Protein AF-K1ZI57-F1 (afdb_monomer_lite)

Organism: NCBI:txid1234023

Foldseek 3Di:
DWEAALVDIHDDPPDDPPDPKYKFKFWDPKDDPQEAELLVVQVVVQDPVQPCVVPVLCLCVRRDPVVSVVVLVVVVVVQVVVVAAHEYEADQALVSLVVLVVVQVVVVQQDPVVRAGPDQLQRDRYAYEHELLLLQDASVCCVPQVVPQNGPPGRYHVVRSLSVLVCLQRCRHQAYDDHDCVVCVVSLLVCVVVPSHDRSSNRRRRPVSSVSNPIDTDIDMDMYD

Secondary structure (DSSP, 8-state):
-EEE-SS-EEEPTTS-TT---EEEEEEEEEE-TTEEEHHHHHGGG--TT--TTT-GGGHHHHS-HHHHHHHHHHHHHHHHHHT--EEEES---HHHHHHHHHHHHHTT-EETTTTEE---TTT-SEEEEEEHHHHH--TTGGGT-TTTS--SSPP--HHHHHHHHHHHHTT-EEEEE-S-HHHHHHHHHHHHHHTSS-HHHHHIIIIIHHHHHT-EEEEEEEEE-

Radius of gyration: 17.69 Å; chains: 1; bounding box: 50×34×50 Å

pLDDT: mean 93.8, std 4.33, range [77.56, 98.69]

InterPro domains:
  IPR032466 Metal-dependent hydrolase [SSF51556] (54-186)

Sequence (225 aa):
MKHVFFDTITLIEGTDPFDNQYLFDIATDIFSPIEHDMAKFLVPYYNDRVEYHKDYKLWNQVYSGEKELQIFQEIVESVLTQWKKIHISNITLREELEIVRKLYEDLGYFDVKENRFRVDFKNTPITIGVNIGNLAYSTKDYKSEREKICFVPPPREPGHVKALFAGLNAGIVSTIHINDTNKEKALIQGLITSEKTNLTTLSGAMYENFLAIGFEVDKQELILS

Structure (mmCIF, N/CA/C/O backbone):
data_AF-K1ZI57-F1
#
_entry.id   AF-K1ZI57-F1
#
loop_
_atom_site.group_PDB
_atom_site.id
_atom_site.type_symbol
_atom_site.label_atom_id
_atom_site.label_alt_id
_atom_site.label_comp_id
_atom_site.label_asym_id
_atom_site.label_entity_id
_atom_site.label_seq_id
_atom_site.pdbx_PDB_ins_code
_atom_site.Cartn_x
_atom_site.Cartn_y
_atom_site.Cartn_z
_atom_site.occupancy
_atom_site.B_iso_or_equiv
_atom_site.auth_seq_id
_atom_site.auth_comp_id
_atom_site.auth_asym_id
_atom_site.auth_atom_id
_atom_site.pdbx_PDB_model_num
ATOM 1 N N . MET A 1 1 ? -24.718 -7.711 9.475 1.00 92.88 1 MET A N 1
ATOM 2 C CA . MET A 1 1 ? -23.628 -6.896 8.899 1.00 92.88 1 MET A CA 1
ATOM 3 C C . MET A 1 1 ? -22.834 -6.206 10.001 1.00 92.88 1 MET A C 1
ATOM 5 O O . MET A 1 1 ? -23.400 -5.836 11.026 1.00 92.88 1 MET A O 1
ATOM 9 N N . LYS A 1 2 ? -21.523 -6.032 9.819 1.00 94.38 2 LYS A N 1
ATOM 10 C CA . LYS A 1 2 ? -20.619 -5.444 10.823 1.00 94.38 2 LYS A CA 1
ATOM 11 C C . LYS A 1 2 ? -19.826 -4.289 10.205 1.00 94.38 2 LYS A C 1
ATOM 13 O O . LYS A 1 2 ? -19.316 -4.452 9.105 1.00 94.38 2 LYS A O 1
ATOM 18 N N . HIS A 1 3 ? -19.707 -3.148 10.881 1.00 95.44 3 HIS A N 1
ATOM 19 C CA . HIS A 1 3 ? -18.806 -2.060 10.469 1.00 95.44 3 HIS A CA 1
ATOM 20 C C . HIS A 1 3 ? -17.425 -2.315 11.057 1.00 95.44 3 HIS A C 1
ATOM 22 O O . HIS A 1 3 ? -17.295 -2.564 12.257 1.00 95.44 3 HIS A O 1
ATOM 28 N N . VAL A 1 4 ? -16.411 -2.310 10.201 1.00 94.94 4 VAL A N 1
ATOM 29 C CA . VAL A 1 4 ? -15.011 -2.483 10.575 1.00 94.94 4 VAL A CA 1
ATOM 30 C C . VAL A 1 4 ? -14.348 -1.109 10.669 1.00 94.94 4 VAL A C 1
ATOM 32 O O . VAL A 1 4 ? -14.391 -0.346 9.712 1.00 94.94 4 VAL A O 1
ATOM 35 N N . PHE A 1 5 ? -13.737 -0.822 11.815 1.00 92.94 5 PHE A N 1
ATOM 36 C CA . PHE A 1 5 ? -12.893 0.348 12.074 1.00 92.94 5 PHE A CA 1
ATOM 37 C C . PHE A 1 5 ? -11.445 -0.106 12.319 1.00 92.94 5 PHE A C 1
ATOM 39 O O . PHE A 1 5 ? -11.169 -1.309 12.398 1.00 92.94 5 PHE A O 1
ATOM 46 N N . PHE A 1 6 ? -10.500 0.827 12.456 1.00 88.88 6 PHE A N 1
ATOM 47 C CA . PHE A 1 6 ? -9.088 0.475 12.668 1.00 88.88 6 PHE A CA 1
ATOM 48 C C . PHE A 1 6 ? -8.802 -0.310 13.964 1.00 88.88 6 PHE A C 1
ATOM 50 O O . PHE A 1 6 ? -7.816 -1.049 14.031 1.00 88.88 6 PHE A O 1
ATOM 57 N N . ASP A 1 7 ? -9.637 -0.157 14.994 1.00 89.31 7 ASP A N 1
ATOM 58 C CA . ASP A 1 7 ? -9.441 -0.728 16.331 1.00 89.31 7 ASP A CA 1
ATOM 59 C C . ASP A 1 7 ? -10.603 -1.611 16.806 1.00 89.31 7 ASP A C 1
ATOM 61 O O . ASP A 1 7 ? -10.453 -2.357 17.778 1.00 89.31 7 ASP A O 1
ATOM 65 N N . THR A 1 8 ? -11.747 -1.570 16.120 1.00 93.69 8 THR A N 1
ATOM 66 C CA . THR A 1 8 ? -12.960 -2.269 16.544 1.00 93.69 8 THR A CA 1
ATOM 67 C C . THR A 1 8 ? -13.801 -2.773 15.373 1.00 93.69 8 THR A C 1
ATOM 69 O O . THR A 1 8 ? -13.705 -2.296 14.245 1.00 93.69 8 THR A O 1
ATOM 72 N N . ILE A 1 9 ? -14.654 -3.760 15.649 1.00 93.94 9 ILE A N 1
ATOM 73 C CA . ILE A 1 9 ? -15.673 -4.258 14.722 1.00 93.94 9 ILE A CA 1
ATOM 74 C C . ILE A 1 9 ? -17.015 -4.207 15.445 1.00 93.94 9 ILE A C 1
ATOM 76 O O . ILE A 1 9 ? -17.211 -4.896 16.448 1.00 93.94 9 ILE A O 1
ATOM 80 N N . THR A 1 10 ? -17.948 -3.421 14.917 1.00 94.31 10 THR A N 1
ATOM 81 C CA . THR A 1 10 ? -19.227 -3.127 15.572 1.00 94.31 10 THR A CA 1
ATOM 82 C C . THR A 1 10 ? -20.386 -3.723 14.778 1.00 94.31 10 THR A C 1
ATOM 84 O O . THR A 1 10 ? -20.469 -3.565 13.560 1.00 94.31 10 THR A O 1
ATOM 87 N N . LEU A 1 11 ? -21.303 -4.419 15.456 1.00 94.81 11 LEU A N 1
ATOM 88 C CA . LEU A 1 11 ? -22.545 -4.893 14.842 1.00 94.81 11 LEU A CA 1
ATOM 89 C C . LEU A 1 11 ? -23.427 -3.695 14.469 1.00 94.81 11 LEU A C 1
ATOM 91 O O . LEU A 1 11 ? -23.675 -2.833 15.308 1.00 94.81 11 LEU A O 1
ATOM 95 N N . ILE A 1 12 ? -23.940 -3.668 13.239 1.00 93.00 12 ILE A N 1
ATOM 96 C CA . ILE A 1 12 ? -24.888 -2.632 12.816 1.00 93.00 12 ILE A CA 1
ATOM 97 C C . ILE A 1 12 ? -26.278 -2.998 13.342 1.00 93.00 12 ILE A C 1
ATOM 99 O O . ILE A 1 12 ? -26.771 -4.104 13.089 1.00 93.00 12 ILE A O 1
ATOM 103 N N . GLU A 1 13 ? -26.902 -2.075 14.079 1.00 92.62 13 GLU A N 1
ATOM 104 C CA . GLU A 1 13 ? -28.230 -2.273 14.664 1.00 92.62 13 GLU A CA 1
ATOM 105 C C . GLU A 1 13 ? -29.259 -2.686 13.604 1.00 92.62 13 GLU A C 1
ATOM 107 O O . GLU A 1 13 ? -29.275 -2.182 12.482 1.00 92.62 13 GLU A O 1
ATOM 112 N N . GLY A 1 14 ? -30.126 -3.638 13.957 1.00 90.12 14 GLY A N 1
ATOM 113 C CA . GLY A 1 14 ? -31.155 -4.149 13.049 1.00 90.12 14 GLY A CA 1
ATOM 114 C C . GLY A 1 14 ? -30.656 -5.124 11.977 1.00 90.12 14 GLY A C 1
ATOM 115 O O . GLY A 1 14 ? -31.457 -5.545 11.145 1.00 90.12 14 GLY A O 1
ATOM 116 N N . THR A 1 15 ? -29.378 -5.521 11.992 1.00 90.81 15 THR A N 1
ATOM 117 C CA . THR A 1 15 ? -28.839 -6.548 11.081 1.00 90.81 15 THR A CA 1
ATOM 118 C C . THR A 1 15 ? -28.608 -7.886 11.784 1.00 90.81 15 THR A C 1
ATOM 120 O O . 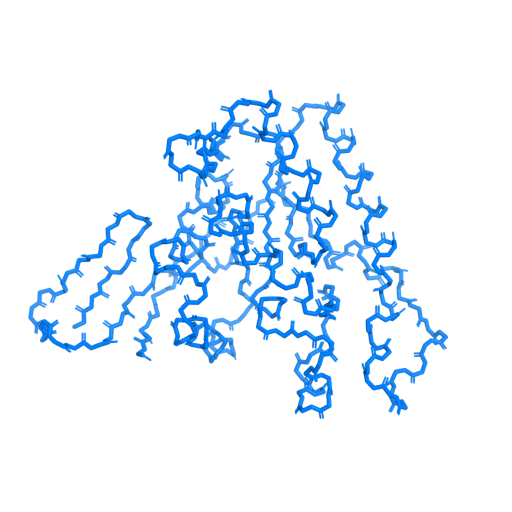THR A 1 15 ? -28.446 -7.940 13.003 1.00 90.81 15 THR A O 1
ATOM 123 N N . ASP A 1 16 ? -28.598 -8.980 11.015 1.00 90.12 16 ASP A N 1
ATOM 124 C CA . ASP A 1 16 ? -28.320 -10.318 11.548 1.00 90.12 16 ASP A CA 1
ATOM 125 C C . ASP A 1 16 ? -26.873 -10.386 12.096 1.00 90.12 16 ASP A C 1
ATOM 127 O O . ASP A 1 16 ? -25.922 -10.088 11.360 1.00 90.12 16 ASP A O 1
ATOM 131 N N . PRO A 1 17 ? -26.664 -10.775 13.371 1.00 84.62 17 PRO A N 1
ATOM 132 C CA . PRO A 1 17 ? -25.330 -10.982 13.938 1.00 84.62 17 PRO A CA 1
ATOM 133 C C . PRO A 1 17 ? -24.478 -12.016 13.185 1.00 84.62 17 PRO A C 1
ATOM 135 O O . PRO A 1 17 ? -23.244 -11.912 13.174 1.00 84.62 17 PRO A O 1
ATOM 138 N N . PHE A 1 18 ? -25.121 -12.996 12.545 1.00 87.50 18 PHE A N 1
ATOM 139 C CA . PHE A 1 18 ? -24.471 -14.074 11.796 1.00 87.50 18 PHE A CA 1
ATOM 140 C C . PHE A 1 18 ? -24.224 -13.738 10.326 1.00 87.50 18 PHE A C 1
ATOM 142 O O . PHE A 1 18 ? -23.623 -14.533 9.608 1.00 87.50 18 PHE A O 1
ATOM 149 N N . ASP A 1 19 ? -24.643 -12.558 9.878 1.00 85.81 19 ASP A N 1
ATOM 150 C CA . ASP A 1 19 ? -24.340 -12.084 8.538 1.00 85.81 19 ASP A CA 1
ATOM 151 C C . ASP A 1 19 ? -22.833 -11.794 8.399 1.00 85.81 19 ASP A C 1
ATOM 153 O O . ASP A 1 19 ? -22.222 -11.095 9.225 1.00 85.81 19 ASP A O 1
ATOM 157 N N . ASN A 1 20 ? -22.252 -12.371 7.345 1.00 85.38 20 ASN A N 1
ATOM 158 C CA . ASN A 1 20 ? -20.837 -12.287 6.982 1.00 85.38 20 ASN A CA 1
ATOM 159 C C . ASN A 1 20 ? -20.531 -11.062 6.108 1.00 85.38 20 ASN A C 1
ATOM 161 O O . ASN A 1 20 ? -19.493 -11.006 5.463 1.00 85.38 20 ASN A O 1
ATOM 165 N N . GLN A 1 21 ? -21.423 -10.072 6.081 1.00 92.06 21 GLN A N 1
ATOM 166 C CA . GLN A 1 21 ? -21.164 -8.792 5.439 1.00 92.06 21 GLN A CA 1
ATOM 167 C C . GLN A 1 21 ? -20.414 -7.825 6.352 1.00 92.06 21 GLN A C 1
ATOM 169 O O . GLN A 1 21 ? -20.780 -7.616 7.517 1.00 92.06 21 GLN A O 1
ATOM 174 N N . TYR A 1 22 ? -19.413 -7.173 5.770 1.00 93.50 22 TYR A N 1
ATOM 175 C CA . TYR A 1 22 ? -18.579 -6.161 6.398 1.00 93.50 22 TYR A CA 1
ATOM 176 C C . TYR A 1 22 ? -18.709 -4.834 5.653 1.00 93.50 22 TYR A C 1
ATOM 178 O O . TYR A 1 22 ? -18.563 -4.784 4.431 1.00 93.50 22 TYR A O 1
ATOM 186 N N . LEU A 1 23 ? -18.978 -3.768 6.400 1.00 95.25 23 LEU A N 1
ATOM 187 C CA . LEU A 1 23 ? -18.953 -2.388 5.933 1.00 95.25 23 LEU A CA 1
ATOM 188 C C . LEU A 1 23 ? -17.571 -1.798 6.231 1.00 95.25 23 LEU A C 1
ATOM 190 O O . LEU A 1 23 ? -17.140 -1.804 7.385 1.00 95.25 23 LEU A O 1
ATOM 194 N N . PHE A 1 24 ? -16.906 -1.303 5.191 1.00 95.94 24 PHE A N 1
ATOM 195 C CA . PHE A 1 24 ? -15.623 -0.610 5.271 1.00 95.94 24 PHE A CA 1
ATOM 196 C C . PHE A 1 24 ? -15.767 0.841 4.826 1.00 95.94 24 PHE A C 1
ATOM 198 O O . PHE A 1 24 ? -16.475 1.122 3.857 1.00 95.94 24 PHE A O 1
ATOM 205 N N . ASP A 1 25 ? -15.027 1.728 5.485 1.00 96.12 25 ASP A N 1
ATOM 206 C CA . ASP A 1 25 ? -14.731 3.057 4.964 1.00 96.12 25 ASP A CA 1
ATOM 207 C C . ASP A 1 25 ? -13.473 2.988 4.088 1.00 96.12 25 ASP A C 1
ATOM 209 O O . ASP A 1 25 ? -12.480 2.348 4.441 1.00 96.12 25 ASP A O 1
ATOM 213 N N . ILE A 1 26 ? -13.528 3.631 2.925 1.00 96.06 26 ILE A N 1
ATOM 214 C CA . ILE A 1 26 ? -12.441 3.691 1.948 1.00 96.06 26 ILE A CA 1
ATOM 215 C C . ILE A 1 26 ? -12.168 5.154 1.622 1.00 96.06 26 ILE A C 1
ATOM 217 O O . ILE A 1 26 ? -13.097 5.917 1.352 1.00 96.06 26 ILE A O 1
ATOM 221 N N . ALA A 1 27 ? -10.891 5.536 1.641 1.00 96.38 27 ALA A N 1
ATOM 222 C CA . ALA A 1 27 ? -10.449 6.852 1.213 1.00 96.38 27 ALA A CA 1
ATOM 223 C C . ALA A 1 27 ? -10.537 6.971 -0.312 1.00 96.38 27 ALA A C 1
ATOM 225 O O . ALA A 1 27 ? -9.957 6.165 -1.043 1.00 96.38 27 ALA A O 1
ATOM 226 N N . THR A 1 28 ? -11.235 7.998 -0.783 1.00 94.44 28 THR A N 1
ATOM 227 C CA . THR A 1 28 ? -11.271 8.408 -2.192 1.00 94.44 28 THR A CA 1
ATOM 228 C C . THR A 1 28 ? -10.799 9.850 -2.322 1.00 94.44 28 THR A C 1
ATOM 230 O O . THR A 1 28 ? -10.608 10.531 -1.317 1.00 94.44 28 THR A O 1
ATOM 233 N N . ASP A 1 29 ? -10.545 10.298 -3.555 1.00 92.69 29 ASP A N 1
ATOM 234 C CA . ASP A 1 29 ? -10.138 11.683 -3.846 1.00 92.69 29 ASP A CA 1
ATOM 235 C C . ASP A 1 29 ? -8.960 12.156 -2.972 1.00 92.69 29 ASP A C 1
ATOM 237 O O . ASP A 1 29 ? -8.916 13.272 -2.460 1.00 92.69 29 ASP A O 1
ATOM 241 N N . ILE A 1 30 ? -8.001 11.243 -2.789 1.00 94.00 30 ILE A N 1
ATOM 242 C CA . ILE A 1 30 ? -6.872 11.384 -1.874 1.00 94.00 30 ILE A CA 1
ATOM 243 C C . ILE A 1 30 ? -5.944 12.495 -2.365 1.00 94.00 30 ILE A C 1
ATOM 245 O O . ILE A 1 30 ? -5.406 12.429 -3.473 1.00 94.00 30 ILE A O 1
ATOM 249 N N . PHE A 1 31 ? -5.705 13.485 -1.509 1.00 93.94 31 PHE A N 1
ATOM 250 C CA . PHE A 1 31 ? -4.790 14.581 -1.785 1.00 93.94 31 PHE A CA 1
ATOM 251 C C . PHE A 1 31 ? -3.907 14.900 -0.579 1.00 93.94 31 PHE A C 1
ATOM 253 O O . PHE A 1 31 ? -4.368 15.043 0.554 1.00 93.94 31 PHE A O 1
ATOM 260 N N . SER A 1 32 ? -2.608 15.066 -0.827 1.00 94.44 32 SER A N 1
ATOM 261 C CA . SER A 1 32 ? -1.709 15.689 0.137 1.00 94.44 32 SER A CA 1
ATOM 262 C C . SER A 1 32 ? -0.482 16.287 -0.548 1.00 94.44 32 SER A C 1
ATOM 264 O O . SER A 1 32 ? 0.109 15.642 -1.416 1.00 94.44 32 SER A O 1
ATOM 266 N N . PRO A 1 33 ? -0.019 17.484 -0.139 1.00 93.44 33 PRO A N 1
ATOM 267 C CA . PRO A 1 33 ? 1.208 18.073 -0.676 1.00 93.44 33 PRO A CA 1
ATOM 268 C C . PRO A 1 33 ? 2.477 17.305 -0.276 1.00 93.44 33 PRO A C 1
ATOM 270 O O . PRO A 1 33 ? 3.546 17.592 -0.809 1.00 93.44 33 PRO A O 1
ATOM 273 N N . ILE A 1 34 ? 2.378 16.369 0.674 1.00 94.62 34 ILE A N 1
ATOM 274 C CA . ILE A 1 34 ? 3.499 15.540 1.133 1.00 94.62 34 ILE A CA 1
ATOM 275 C C . ILE A 1 34 ? 3.574 14.183 0.419 1.00 94.62 34 ILE A C 1
ATOM 277 O O . ILE A 1 34 ? 4.423 13.364 0.771 1.00 94.62 34 ILE A O 1
ATOM 281 N N . GLU A 1 35 ? 2.685 13.915 -0.543 1.00 96.56 35 GLU A N 1
ATOM 282 C CA . GLU A 1 35 ? 2.680 12.662 -1.295 1.00 96.56 35 GLU A CA 1
ATOM 283 C C . GLU A 1 35 ? 3.771 12.631 -2.375 1.00 96.56 35 GLU A C 1
ATOM 285 O O . GLU A 1 35 ? 3.929 13.545 -3.185 1.00 96.56 35 GLU A O 1
ATOM 290 N N . HIS A 1 36 ? 4.490 11.515 -2.408 1.00 96.75 36 HIS A N 1
ATOM 291 C CA . HIS A 1 36 ? 5.505 11.150 -3.378 1.00 96.75 36 HIS A CA 1
ATOM 292 C C . HIS A 1 36 ? 5.094 9.829 -4.035 1.00 96.75 36 HIS A C 1
ATOM 294 O O . HIS A 1 36 ? 5.279 8.757 -3.470 1.00 96.75 36 HIS A O 1
ATOM 300 N N . ASP A 1 37 ? 4.529 9.907 -5.236 1.00 96.88 37 ASP A N 1
ATOM 301 C CA . ASP A 1 37 ? 3.975 8.748 -5.940 1.00 96.88 37 ASP A CA 1
ATOM 302 C C . ASP A 1 37 ? 5.028 8.061 -6.824 1.00 96.88 37 ASP A C 1
ATOM 304 O O . ASP A 1 37 ? 5.447 8.600 -7.859 1.00 96.88 37 ASP A O 1
ATOM 308 N N . MET A 1 38 ? 5.428 6.844 -6.442 1.00 98.00 38 MET A N 1
ATOM 309 C CA . MET A 1 38 ? 6.412 6.048 -7.183 1.00 98.00 38 MET A CA 1
ATOM 310 C C . MET A 1 38 ? 5.970 5.725 -8.611 1.00 98.00 38 MET A C 1
ATOM 312 O O . MET A 1 38 ? 6.817 5.677 -9.507 1.00 98.00 38 MET A O 1
ATOM 316 N N . ALA A 1 39 ? 4.666 5.576 -8.870 1.00 96.56 39 ALA A N 1
ATOM 317 C CA . ALA A 1 39 ? 4.166 5.357 -10.223 1.00 96.56 39 ALA A CA 1
ATOM 318 C C . ALA A 1 39 ? 4.530 6.540 -11.129 1.00 96.56 39 ALA A C 1
ATOM 320 O O . ALA A 1 39 ? 5.089 6.342 -12.209 1.00 96.56 39 ALA A O 1
ATOM 321 N N . LYS A 1 40 ? 4.293 7.777 -10.665 1.00 96.88 40 LYS A N 1
ATOM 322 C CA . LYS A 1 40 ? 4.623 9.007 -11.407 1.00 96.88 40 LYS A CA 1
ATOM 323 C C . LYS A 1 40 ? 6.125 9.164 -11.614 1.00 96.88 40 LYS A C 1
ATOM 325 O O . LYS A 1 40 ? 6.542 9.540 -12.709 1.00 96.88 40 LYS A O 1
ATOM 330 N N . PHE A 1 41 ? 6.939 8.853 -10.604 1.00 97.44 41 PHE A N 1
ATOM 331 C CA . PHE A 1 41 ? 8.396 8.951 -10.727 1.00 97.44 41 PHE A CA 1
ATOM 332 C C . PHE A 1 41 ? 9.002 7.918 -11.679 1.00 97.44 41 PHE A C 1
ATOM 334 O O . PHE A 1 41 ? 10.048 8.186 -12.268 1.00 97.44 41 PHE A O 1
ATOM 341 N N . LEU A 1 42 ? 8.352 6.769 -11.870 1.00 97.38 42 LEU A N 1
ATOM 342 C CA . LEU A 1 42 ? 8.829 5.729 -12.779 1.00 97.38 42 LEU A CA 1
ATOM 343 C C . LEU A 1 42 ? 8.471 5.968 -14.243 1.00 97.38 42 LEU A C 1
ATOM 345 O O . LEU A 1 42 ? 9.214 5.500 -15.103 1.00 97.38 42 LEU 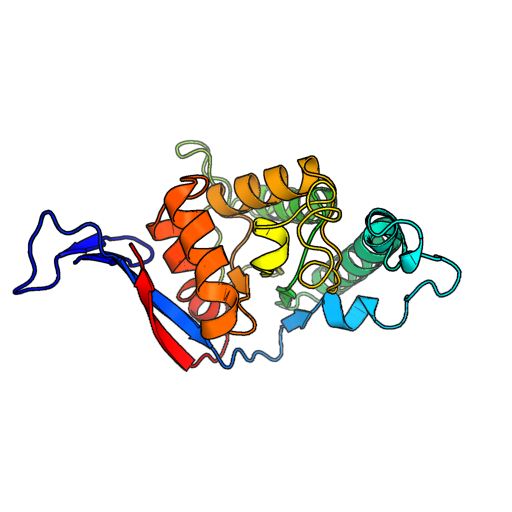A O 1
ATOM 349 N N . VAL A 1 43 ? 7.394 6.703 -14.550 1.00 96.38 43 VAL A N 1
ATOM 350 C CA . VAL A 1 43 ? 6.941 6.956 -15.936 1.00 96.38 43 VAL A CA 1
ATOM 351 C C . VAL A 1 43 ? 8.079 7.365 -16.891 1.00 96.38 43 VAL A C 1
ATOM 353 O O . VAL A 1 43 ? 8.162 6.767 -17.966 1.00 96.38 43 VAL A O 1
ATOM 356 N N . PRO A 1 44 ? 8.990 8.300 -16.538 1.00 97.19 44 PRO A N 1
ATOM 357 C CA . PRO A 1 44 ? 10.092 8.708 -17.417 1.00 97.19 44 PRO A CA 1
ATOM 358 C C . PRO A 1 44 ? 11.128 7.613 -17.714 1.00 97.19 44 PRO A C 1
ATOM 360 O O . PRO A 1 44 ? 11.935 7.774 -18.625 1.00 97.19 44 PRO A O 1
ATOM 363 N N . TYR A 1 45 ? 11.128 6.516 -16.953 1.00 96.62 45 TYR A N 1
ATOM 364 C CA . TYR A 1 45 ? 12.103 5.427 -17.046 1.00 96.62 45 TYR A CA 1
ATOM 365 C C . TYR A 1 45 ? 11.562 4.190 -17.772 1.00 96.62 45 TYR A C 1
ATOM 367 O O . TYR A 1 45 ? 12.106 3.096 -17.615 1.00 96.62 45 TYR A O 1
ATOM 375 N N . TYR A 1 46 ? 10.503 4.354 -18.569 1.00 96.38 46 TYR A N 1
ATOM 376 C CA . TYR A 1 46 ? 9.974 3.297 -19.429 1.00 96.38 46 TYR A CA 1
ATOM 377 C C . TYR A 1 46 ? 11.066 2.736 -20.354 1.00 96.38 46 TYR A C 1
ATOM 379 O O . TYR A 1 46 ? 11.681 3.474 -21.126 1.00 96.38 46 TYR A O 1
ATOM 387 N N . ASN A 1 47 ? 11.292 1.423 -20.303 1.00 95.69 47 ASN A N 1
ATOM 388 C CA . ASN A 1 47 ? 12.245 0.742 -21.174 1.00 95.69 47 ASN A CA 1
ATOM 389 C C . ASN A 1 47 ? 11.568 0.232 -22.455 1.00 95.69 47 ASN A C 1
ATOM 391 O O . ASN A 1 47 ? 11.000 -0.862 -22.487 1.00 95.69 47 ASN A O 1
ATOM 395 N N . ASP A 1 48 ? 11.684 1.010 -23.529 1.00 94.25 48 ASP A N 1
ATOM 396 C CA . ASP A 1 48 ? 11.109 0.722 -24.850 1.00 94.25 48 ASP A CA 1
ATOM 397 C C . ASP A 1 48 ? 11.733 -0.478 -25.578 1.00 94.25 48 ASP A C 1
ATOM 399 O O . ASP A 1 48 ? 11.155 -0.998 -26.532 1.00 94.25 48 ASP A O 1
ATOM 403 N N . ARG A 1 49 ? 12.884 -0.968 -25.107 1.00 93.56 49 ARG A N 1
ATOM 404 C CA . ARG A 1 49 ? 13.559 -2.145 -25.674 1.00 93.56 49 ARG A CA 1
ATOM 405 C C . ARG A 1 49 ? 12.942 -3.464 -25.217 1.00 93.56 49 ARG A C 1
ATOM 407 O O . ARG A 1 49 ? 13.267 -4.511 -25.773 1.00 93.56 49 ARG A O 1
ATOM 414 N N . VAL A 1 50 ? 12.095 -3.440 -24.188 1.00 91.81 50 VAL A N 1
ATOM 415 C CA . VAL A 1 50 ? 11.465 -4.639 -23.633 1.00 91.81 50 VAL A CA 1
ATOM 416 C C . VAL A 1 50 ? 10.202 -4.972 -24.424 1.00 91.81 50 VAL A C 1
ATOM 418 O O . VAL A 1 50 ? 9.154 -4.350 -24.271 1.00 91.81 50 VAL A O 1
ATOM 421 N N . GLU A 1 51 ? 10.276 -6.014 -25.248 1.00 90.31 51 GLU A N 1
ATOM 422 C CA . GLU A 1 51 ? 9.149 -6.497 -26.055 1.00 90.31 51 GLU A CA 1
ATOM 423 C C . GLU A 1 51 ? 8.160 -7.348 -25.229 1.00 90.31 51 GLU A C 1
ATOM 425 O O . GLU A 1 51 ? 7.931 -8.530 -25.505 1.00 90.31 51 GLU A O 1
ATOM 430 N N . TYR A 1 52 ? 7.546 -6.756 -24.202 1.00 89.50 52 TYR A N 1
ATOM 431 C CA . TYR A 1 52 ? 6.680 -7.481 -23.261 1.00 89.50 52 TYR A CA 1
ATOM 432 C C . TYR A 1 52 ? 5.418 -8.086 -23.892 1.00 89.50 52 TYR A C 1
ATOM 434 O O . TYR A 1 52 ? 4.845 -9.025 -23.352 1.00 89.50 52 TYR A O 1
ATOM 442 N N . HIS A 1 53 ? 4.992 -7.623 -25.068 1.00 87.38 53 HIS A N 1
ATOM 443 C CA . HIS A 1 53 ? 3.880 -8.245 -25.790 1.00 87.38 53 HIS A CA 1
ATOM 444 C C . HIS A 1 53 ? 4.182 -9.682 -26.258 1.00 87.38 53 HIS A C 1
ATOM 446 O O . HIS A 1 53 ? 3.251 -10.433 -26.545 1.00 87.38 53 HIS A O 1
ATOM 452 N N . LYS A 1 54 ? 5.464 -10.082 -26.325 1.00 85.88 54 LYS A N 1
ATOM 453 C CA . LYS A 1 54 ? 5.878 -11.465 -26.631 1.00 85.88 54 LYS A CA 1
ATOM 454 C C . LYS A 1 54 ? 5.829 -12.371 -25.397 1.00 85.88 54 LYS A C 1
ATOM 456 O O . LYS A 1 54 ? 5.471 -13.540 -25.513 1.00 85.88 54 LYS A O 1
ATOM 461 N N . ASP A 1 55 ? 6.155 -11.826 -24.227 1.00 87.44 55 ASP A N 1
ATOM 462 C CA . ASP A 1 55 ? 5.992 -12.463 -22.918 1.00 87.44 55 ASP A CA 1
ATOM 463 C C . ASP A 1 55 ? 5.654 -11.391 -21.879 1.00 87.44 55 ASP A C 1
ATOM 465 O O . ASP A 1 55 ? 6.511 -10.607 -21.469 1.00 87.44 55 ASP A O 1
ATOM 469 N N . TYR A 1 56 ? 4.396 -11.375 -21.434 1.00 86.62 56 TYR A N 1
ATOM 470 C CA . TYR A 1 56 ? 3.883 -10.357 -20.515 1.00 86.62 56 TYR A CA 1
ATOM 471 C C . TYR A 1 56 ? 4.619 -10.334 -19.171 1.00 86.62 56 TYR A C 1
ATOM 473 O O . TYR A 1 56 ? 4.607 -9.307 -18.499 1.00 86.62 56 TYR A O 1
ATOM 481 N N . LYS A 1 57 ? 5.330 -11.406 -18.789 1.00 85.44 57 LYS A N 1
ATOM 482 C CA . LYS A 1 57 ? 6.192 -11.400 -17.593 1.00 85.44 57 LYS A CA 1
ATOM 483 C C . LYS A 1 57 ? 7.320 -10.377 -17.680 1.00 85.44 57 LYS A C 1
ATOM 485 O O . LYS A 1 57 ? 7.804 -9.913 -16.649 1.00 85.44 57 LYS A O 1
ATOM 490 N N . LEU A 1 58 ? 7.722 -10.013 -18.896 1.00 90.12 58 LEU A N 1
ATOM 491 C CA . LEU A 1 58 ? 8.717 -8.979 -19.138 1.00 90.12 58 LEU A CA 1
ATOM 492 C C . LEU A 1 58 ? 8.190 -7.577 -18.804 1.00 90.12 58 LEU A C 1
ATOM 494 O O . LEU A 1 58 ? 8.994 -6.659 -18.721 1.00 90.12 58 LEU A O 1
ATOM 498 N N . TRP A 1 59 ? 6.890 -7.387 -18.533 1.00 92.19 59 TRP A N 1
ATOM 499 C CA . TRP A 1 59 ? 6.373 -6.104 -18.036 1.00 92.19 59 TRP A CA 1
ATOM 500 C C . TRP A 1 59 ? 7.101 -5.646 -16.762 1.00 92.19 59 TRP A C 1
ATOM 502 O O . TRP A 1 59 ? 7.431 -4.472 -16.621 1.00 92.19 59 TRP A O 1
ATOM 512 N N . ASN A 1 60 ? 7.489 -6.586 -15.892 1.00 90.38 60 ASN A N 1
ATOM 513 C CA . ASN A 1 60 ? 8.321 -6.313 -14.712 1.00 90.38 60 ASN A CA 1
ATOM 514 C C . ASN A 1 60 ? 9.701 -5.696 -15.052 1.00 90.38 60 ASN A C 1
ATOM 516 O O . ASN A 1 60 ? 10.344 -5.095 -14.196 1.00 90.38 60 ASN A O 1
ATOM 520 N N . GLN A 1 61 ? 10.169 -5.843 -16.295 1.00 92.31 61 GLN A N 1
ATOM 521 C CA . GLN A 1 61 ? 11.433 -5.288 -16.796 1.00 92.31 61 GLN A CA 1
ATOM 522 C C . GLN A 1 61 ? 11.251 -3.961 -17.546 1.00 92.31 61 GLN A C 1
ATOM 524 O O . GLN A 1 61 ? 12.235 -3.254 -17.760 1.00 92.31 61 GLN A O 1
ATOM 529 N N . VAL A 1 62 ? 10.016 -3.610 -17.930 1.00 95.12 62 VAL A N 1
ATOM 530 C CA . VAL A 1 62 ? 9.694 -2.305 -18.533 1.00 95.12 62 VAL A CA 1
ATOM 531 C C . VAL A 1 62 ? 10.001 -1.180 -17.544 1.00 95.12 62 VAL A C 1
ATOM 533 O O . VAL A 1 62 ? 10.576 -0.166 -17.930 1.00 95.12 62 VAL A O 1
ATOM 536 N N . TYR A 1 63 ? 9.694 -1.405 -16.264 1.00 96.38 63 TYR A N 1
ATOM 537 C CA . TYR A 1 63 ? 10.103 -0.559 -15.145 1.00 96.38 63 TYR A CA 1
ATOM 538 C C . TYR A 1 63 ? 10.904 -1.399 -14.146 1.00 96.38 63 TYR A C 1
ATOM 540 O O . TYR A 1 63 ? 10.343 -2.141 -13.331 1.00 96.38 63 TYR A O 1
ATOM 548 N N . SER A 1 64 ? 12.233 -1.327 -14.231 1.00 95.50 64 SER A N 1
ATOM 549 C CA . SER A 1 64 ? 13.105 -2.189 -13.431 1.00 95.50 64 SER A CA 1
ATOM 550 C C . SER A 1 64 ? 13.006 -1.880 -11.934 1.00 95.50 64 SER A C 1
ATOM 552 O O . SER A 1 64 ? 12.935 -0.722 -11.523 1.00 95.50 64 SER A O 1
ATOM 554 N N . GLY A 1 65 ? 13.043 -2.930 -11.107 1.00 96.88 65 GLY A N 1
ATOM 555 C CA . GLY A 1 65 ? 13.098 -2.781 -9.648 1.00 96.88 65 GLY A CA 1
ATOM 556 C C . GLY A 1 65 ? 14.361 -2.053 -9.180 1.00 96.88 65 GLY A C 1
ATOM 557 O O . GLY A 1 65 ? 14.329 -1.329 -8.197 1.00 96.88 65 GLY A O 1
ATOM 558 N N . GLU A 1 66 ? 15.464 -2.163 -9.925 1.00 97.31 66 GLU A N 1
ATOM 559 C CA . GLU A 1 66 ? 16.695 -1.415 -9.638 1.00 97.31 66 GLU A CA 1
ATOM 560 C C . GLU A 1 66 ? 16.484 0.099 -9.728 1.00 97.31 66 GLU A C 1
ATOM 562 O O . GLU A 1 66 ? 16.941 0.842 -8.862 1.00 97.31 66 GLU A O 1
ATOM 567 N N . LYS A 1 67 ? 15.773 0.564 -10.765 1.00 97.75 67 LYS A N 1
ATOM 568 C CA . LYS A 1 67 ? 15.495 1.989 -10.941 1.00 97.75 67 LYS A CA 1
ATOM 569 C C . LYS A 1 67 ? 14.485 2.494 -9.912 1.00 97.75 67 LYS A C 1
ATOM 571 O O . LYS A 1 67 ? 14.679 3.584 -9.385 1.00 97.75 67 LYS A O 1
ATOM 576 N N . GLU A 1 68 ? 13.454 1.704 -9.610 1.00 98.38 68 GLU A N 1
ATOM 577 C CA . GLU A 1 68 ? 12.497 2.005 -8.536 1.00 98.38 68 GLU A CA 1
ATOM 578 C C . GLU A 1 68 ? 13.204 2.172 -7.188 1.00 98.38 68 GLU A C 1
ATOM 580 O O . GLU A 1 68 ? 13.078 3.225 -6.568 1.00 98.38 68 GLU A O 1
ATOM 585 N N . LEU A 1 69 ? 14.044 1.205 -6.801 1.00 98.62 69 LEU A N 1
ATOM 586 C CA . LEU A 1 69 ? 14.793 1.266 -5.548 1.00 98.62 69 LEU A CA 1
ATOM 587 C C . LEU A 1 69 ? 15.735 2.473 -5.493 1.00 98.62 69 LEU A C 1
ATOM 589 O O . LEU A 1 69 ? 15.826 3.123 -4.455 1.00 98.62 69 LEU A O 1
ATOM 593 N N . GLN A 1 70 ? 16.420 2.783 -6.599 1.00 98.50 70 GLN A N 1
ATOM 594 C CA . GLN A 1 70 ? 17.285 3.958 -6.677 1.00 98.50 70 GLN A CA 1
ATOM 595 C C . GLN A 1 70 ? 16.495 5.245 -6.392 1.00 98.50 70 GLN A C 1
ATOM 597 O O . GLN A 1 70 ? 16.901 6.039 -5.548 1.00 98.50 70 GLN A O 1
ATOM 602 N N . ILE A 1 71 ? 15.358 5.439 -7.067 1.00 98.44 71 ILE A N 1
ATOM 603 C CA . ILE A 1 71 ? 14.500 6.619 -6.879 1.00 98.44 71 ILE A CA 1
ATOM 604 C C . ILE A 1 71 ? 14.001 6.688 -5.434 1.00 98.44 71 ILE A C 1
ATOM 606 O O . ILE A 1 71 ? 14.055 7.748 -4.812 1.00 98.44 71 ILE A O 1
ATOM 610 N N . PHE A 1 72 ? 13.549 5.561 -4.882 1.00 98.62 72 PHE A N 1
ATOM 611 C CA . PHE A 1 72 ? 13.084 5.487 -3.501 1.00 98.62 72 PHE A CA 1
ATOM 612 C C . PHE A 1 72 ? 14.173 5.927 -2.514 1.00 98.62 72 PHE A C 1
ATOM 614 O O . PHE A 1 72 ? 13.923 6.754 -1.637 1.00 98.62 72 PHE A O 1
ATOM 621 N N . GLN A 1 73 ? 15.399 5.423 -2.678 1.00 98.44 73 GLN A N 1
ATOM 622 C CA . GLN A 1 73 ? 16.543 5.788 -1.840 1.00 98.44 73 GLN A CA 1
ATOM 623 C C . GLN A 1 73 ? 16.877 7.279 -1.935 1.00 98.44 73 GLN A C 1
ATOM 625 O O . GLN A 1 73 ? 17.057 7.920 -0.900 1.00 98.44 73 GLN A O 1
ATOM 630 N N . GLU A 1 74 ? 16.896 7.842 -3.146 1.00 97.56 74 GLU A N 1
ATOM 631 C CA . GLU A 1 74 ? 17.141 9.272 -3.371 1.00 97.56 74 GLU A CA 1
ATOM 632 C C . GLU A 1 74 ? 16.079 10.147 -2.677 1.00 97.56 74 GLU A C 1
ATOM 634 O O . GLU A 1 74 ? 16.411 11.163 -2.059 1.00 97.56 74 GLU A O 1
ATOM 639 N N . ILE A 1 75 ? 14.803 9.738 -2.716 1.00 96.62 75 ILE A N 1
ATOM 640 C CA . ILE A 1 75 ? 13.710 10.423 -2.009 1.00 96.62 75 ILE A CA 1
ATOM 641 C C . ILE A 1 75 ? 13.929 10.355 -0.492 1.00 96.62 75 ILE A C 1
ATOM 643 O O . ILE A 1 75 ? 13.916 11.393 0.174 1.00 96.62 75 ILE A O 1
ATOM 647 N N . VAL A 1 76 ? 14.158 9.156 0.055 1.00 96.38 76 VAL A N 1
ATOM 648 C CA . VAL A 1 76 ? 14.361 8.942 1.498 1.00 96.38 76 VAL A CA 1
ATOM 649 C C . VAL A 1 76 ? 15.552 9.752 2.018 1.00 96.38 76 VAL A C 1
ATOM 651 O O . VAL A 1 76 ? 15.417 10.469 3.009 1.00 96.38 76 VAL A O 1
ATOM 654 N N . GLU A 1 77 ? 16.701 9.696 1.344 1.00 95.31 77 GLU A N 1
ATOM 655 C CA . GLU A 1 77 ? 17.914 10.425 1.740 1.00 95.31 77 GLU A CA 1
ATOM 656 C C . GLU A 1 77 ? 17.698 11.946 1.731 1.00 95.31 77 GLU A C 1
ATOM 658 O O . GLU A 1 77 ? 18.059 12.649 2.685 1.00 95.31 77 GLU A O 1
ATOM 663 N N . SER A 1 78 ? 17.046 12.458 0.683 1.00 92.69 78 SER A N 1
ATOM 664 C CA . SER A 1 78 ? 16.717 13.879 0.561 1.00 92.69 78 SER A CA 1
ATOM 665 C C . SER A 1 78 ? 15.829 14.351 1.712 1.00 92.69 78 SER A C 1
ATOM 667 O O . SER A 1 78 ? 16.070 15.410 2.302 1.00 92.69 78 SER A O 1
ATOM 669 N N . VAL A 1 79 ? 14.836 13.544 2.090 1.00 90.00 79 VAL A N 1
ATOM 670 C CA . VAL A 1 79 ? 13.921 13.864 3.185 1.00 90.00 79 VAL A CA 1
ATOM 671 C C . VAL A 1 79 ? 14.593 13.835 4.544 1.00 90.00 79 VAL A C 1
ATOM 673 O O . VAL A 1 79 ? 14.413 14.779 5.316 1.00 90.00 79 VAL A O 1
ATOM 676 N N . LEU A 1 80 ? 15.377 12.798 4.838 1.00 90.56 80 LEU A N 1
ATOM 677 C CA . LEU A 1 80 ? 16.080 12.689 6.116 1.00 90.56 80 LEU A CA 1
ATOM 678 C C . LEU A 1 80 ? 17.080 13.839 6.307 1.00 90.56 80 LEU A C 1
ATOM 680 O O . LEU A 1 80 ? 17.273 14.309 7.426 1.00 90.56 80 LEU A O 1
ATOM 684 N N . THR A 1 81 ? 17.647 14.359 5.216 1.00 90.06 81 THR A N 1
ATOM 685 C CA . THR A 1 81 ? 18.513 15.547 5.246 1.00 90.06 81 THR A CA 1
ATOM 686 C C . THR A 1 81 ? 17.725 16.839 5.489 1.00 90.06 81 THR A C 1
ATOM 688 O O . THR A 1 81 ? 18.177 17.721 6.217 1.00 90.06 81 THR A O 1
ATOM 691 N N . GLN A 1 82 ? 16.541 16.971 4.884 1.00 88.56 82 GLN A N 1
ATOM 692 C CA . GLN A 1 82 ? 15.719 18.187 4.949 1.00 88.56 82 GLN A CA 1
ATOM 693 C C . GLN A 1 82 ? 14.750 18.235 6.138 1.00 88.56 82 GLN A C 1
ATOM 695 O O . GLN A 1 82 ? 14.112 19.269 6.339 1.00 88.56 82 GLN A O 1
ATOM 700 N N . TRP A 1 83 ? 14.611 17.143 6.898 1.00 83.25 83 TRP A N 1
ATOM 701 C CA . TRP A 1 83 ? 13.655 17.013 8.005 1.00 83.25 83 TRP A CA 1
ATOM 702 C C . TRP A 1 83 ? 12.207 17.346 7.612 1.00 83.25 83 TRP A C 1
ATOM 704 O O . TRP A 1 83 ? 11.455 17.978 8.355 1.00 83.25 83 TRP A O 1
ATOM 714 N N . LYS A 1 84 ? 11.803 16.917 6.414 1.00 88.94 84 LYS A N 1
ATOM 715 C CA . LYS A 1 84 ? 10.423 17.068 5.938 1.00 88.94 84 LYS A CA 1
ATOM 716 C C . LYS A 1 84 ? 9.624 15.802 6.210 1.00 88.94 84 LYS A C 1
ATOM 718 O O . LYS A 1 84 ? 10.173 14.711 6.242 1.00 88.94 84 LYS A O 1
ATOM 723 N N . LYS A 1 85 ? 8.317 15.945 6.397 1.00 94.44 85 LYS A N 1
ATOM 724 C CA . LYS A 1 85 ? 7.411 14.799 6.411 1.00 94.44 85 LYS A CA 1
ATOM 725 C C . LYS A 1 85 ? 7.004 14.462 4.982 1.00 94.44 85 LYS A C 1
ATOM 727 O O . LYS A 1 85 ? 6.601 15.372 4.260 1.00 94.44 85 LYS A O 1
ATOM 732 N N . ILE A 1 86 ? 7.064 13.187 4.609 1.00 97.25 86 ILE A N 1
ATOM 733 C CA . ILE A 1 86 ? 6.532 12.683 3.340 1.00 97.25 86 ILE A CA 1
ATOM 734 C C . ILE A 1 86 ? 5.738 11.388 3.503 1.00 97.25 86 ILE A C 1
ATOM 736 O O . ILE A 1 86 ? 5.890 10.634 4.470 1.00 97.25 86 ILE A O 1
ATOM 740 N N . HIS A 1 87 ? 4.919 11.121 2.496 1.00 98.19 87 HIS A N 1
ATOM 741 C CA . HIS A 1 87 ? 4.307 9.830 2.246 1.00 98.19 87 HIS A CA 1
ATOM 742 C C . HIS A 1 87 ? 4.760 9.319 0.878 1.00 98.19 87 HIS A C 1
ATOM 744 O O . HIS A 1 87 ? 4.535 10.007 -0.111 1.00 98.19 87 HIS A O 1
ATOM 750 N N . ILE A 1 88 ? 5.386 8.143 0.803 1.00 98.31 88 ILE A N 1
ATOM 751 C CA . ILE A 1 88 ? 5.761 7.522 -0.475 1.00 98.31 88 ILE A CA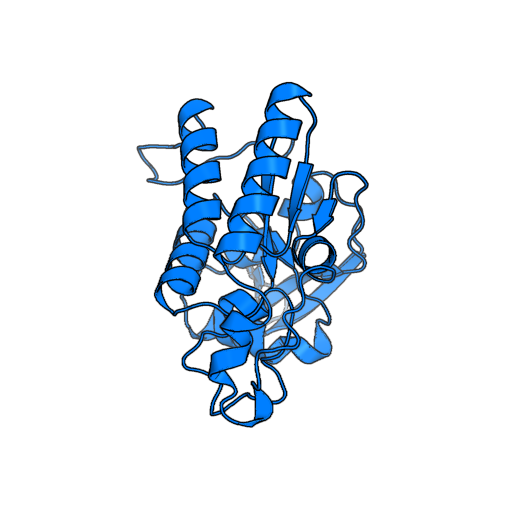 1
ATOM 752 C C . ILE A 1 88 ? 4.702 6.481 -0.837 1.00 98.31 88 ILE A C 1
ATOM 754 O O . ILE A 1 88 ? 4.622 5.434 -0.192 1.00 98.31 88 ILE A O 1
ATOM 758 N N . SER A 1 89 ? 3.883 6.765 -1.846 1.00 97.75 89 SER A N 1
ATOM 759 C CA . SER A 1 89 ? 2.834 5.857 -2.310 1.00 97.75 89 SER A CA 1
ATOM 760 C C . SER A 1 89 ? 3.331 4.932 -3.422 1.00 97.75 89 SER A C 1
ATOM 762 O O . SER A 1 89 ? 4.313 5.212 -4.114 1.00 97.75 89 SER A O 1
ATOM 764 N N . ASN A 1 90 ? 2.624 3.813 -3.590 1.00 97.62 90 ASN A N 1
ATOM 765 C CA . ASN A 1 90 ? 2.874 2.793 -4.606 1.00 97.62 90 ASN A CA 1
ATOM 766 C C . ASN A 1 90 ? 4.248 2.104 -4.507 1.00 97.62 90 ASN A C 1
ATOM 768 O O . ASN A 1 90 ? 4.837 1.790 -5.533 1.00 97.62 90 ASN A O 1
ATOM 772 N N . ILE A 1 91 ? 4.755 1.823 -3.302 1.00 98.38 91 ILE A N 1
ATOM 773 C CA . ILE A 1 91 ? 5.969 0.997 -3.159 1.00 98.38 91 ILE A CA 1
ATOM 774 C C . ILE A 1 91 ? 5.693 -0.451 -3.587 1.00 98.38 91 ILE A C 1
ATOM 776 O O . ILE A 1 91 ? 4.580 -0.960 -3.391 1.00 98.38 91 ILE A O 1
ATOM 780 N N . THR A 1 92 ? 6.693 -1.150 -4.128 1.00 98.25 92 THR A N 1
ATOM 781 C CA . THR A 1 92 ? 6.516 -2.551 -4.551 1.00 98.25 92 THR A CA 1
ATOM 782 C C . THR A 1 92 ? 7.619 -3.498 -4.111 1.00 98.25 92 THR A C 1
ATOM 784 O O . THR A 1 92 ? 7.433 -4.718 -4.176 1.00 98.25 92 THR A O 1
ATOM 787 N N . LEU A 1 93 ? 8.753 -2.985 -3.637 1.00 98.62 93 LEU A N 1
ATOM 788 C CA . LEU A 1 93 ? 9.935 -3.781 -3.344 1.00 98.62 93 LEU A CA 1
ATOM 789 C C . LEU A 1 93 ? 10.059 -4.094 -1.850 1.00 98.62 93 LEU A C 1
ATOM 791 O O . LEU A 1 93 ? 9.657 -3.338 -0.968 1.00 98.62 93 LEU A O 1
ATOM 795 N N . ARG A 1 94 ? 10.681 -5.237 -1.541 1.00 98.56 94 ARG A N 1
ATOM 796 C CA . ARG A 1 94 ? 10.932 -5.628 -0.143 1.00 98.56 94 ARG A CA 1
ATOM 797 C C . ARG A 1 94 ? 12.077 -4.804 0.442 1.00 98.56 94 ARG A C 1
ATOM 799 O O . ARG A 1 94 ? 12.147 -4.612 1.646 1.00 98.56 94 ARG A O 1
ATOM 806 N N . GLU A 1 95 ? 12.979 -4.347 -0.418 1.00 98.69 95 GLU A N 1
ATOM 807 C CA . GLU A 1 95 ? 14.127 -3.524 -0.084 1.00 98.69 95 GLU A CA 1
ATOM 808 C C . GLU A 1 95 ? 13.675 -2.130 0.383 1.00 98.69 95 GLU A C 1
ATOM 810 O O . GLU A 1 95 ? 14.204 -1.629 1.371 1.00 98.69 95 GLU A O 1
ATOM 815 N N . GLU A 1 96 ? 12.647 -1.549 -0.247 1.00 98.69 96 GLU A N 1
ATOM 816 C CA . GLU A 1 96 ? 12.011 -0.291 0.185 1.00 98.69 96 GLU A CA 1
ATOM 817 C C . GLU A 1 96 ? 11.397 -0.436 1.582 1.00 98.69 96 GLU A C 1
ATOM 819 O O . GLU A 1 96 ? 11.645 0.376 2.475 1.00 98.69 96 GLU A O 1
ATOM 824 N N . LEU A 1 97 ? 10.661 -1.533 1.800 1.00 98.31 97 LEU A N 1
ATOM 825 C CA . LEU A 1 97 ? 10.087 -1.861 3.102 1.00 98.31 97 LEU A CA 1
ATOM 826 C C . LEU A 1 97 ? 11.166 -2.010 4.183 1.00 98.31 97 LEU A C 1
ATOM 828 O O . LEU A 1 97 ? 11.002 -1.515 5.293 1.00 98.31 97 LEU A O 1
ATOM 832 N N . GLU A 1 98 ? 12.272 -2.681 3.865 1.00 98.44 98 GLU A N 1
ATOM 833 C CA . GLU A 1 98 ? 13.382 -2.908 4.791 1.00 98.44 98 GLU A CA 1
ATOM 834 C C . GLU A 1 98 ? 14.085 -1.603 5.194 1.00 98.44 98 GLU A C 1
ATOM 836 O O . GLU A 1 98 ? 14.494 -1.457 6.347 1.00 98.44 98 GLU A O 1
ATOM 841 N N . ILE A 1 99 ? 14.201 -0.641 4.274 1.00 98.56 99 ILE A N 1
ATOM 842 C CA . ILE A 1 99 ? 14.736 0.695 4.570 1.00 98.56 99 ILE A CA 1
ATOM 843 C C . ILE A 1 99 ? 13.855 1.396 5.611 1.00 98.56 99 ILE A C 1
ATOM 845 O O . ILE A 1 99 ? 14.362 1.892 6.617 1.00 98.56 99 ILE A O 1
ATOM 849 N N . VAL A 1 100 ? 12.536 1.394 5.406 1.00 98.38 100 VAL A N 1
ATOM 850 C CA . VAL A 1 100 ? 11.591 2.046 6.328 1.00 98.38 100 VAL A CA 1
ATOM 851 C C . VAL A 1 100 ? 11.490 1.296 7.653 1.00 98.38 100 VAL A C 1
ATOM 853 O O . VAL A 1 100 ? 11.416 1.925 8.706 1.00 98.38 100 VAL A O 1
ATOM 856 N N . ARG A 1 101 ? 11.566 -0.040 7.630 1.00 98.25 101 ARG A N 1
ATOM 857 C CA . ARG A 1 101 ? 11.616 -0.870 8.839 1.00 98.25 101 ARG A CA 1
ATOM 858 C C . ARG A 1 101 ? 12.764 -0.445 9.749 1.00 98.25 101 ARG A C 1
ATOM 860 O O . ARG A 1 101 ? 12.526 -0.170 10.920 1.00 98.25 101 ARG A O 1
ATOM 867 N N . LYS A 1 102 ? 13.983 -0.351 9.207 1.00 98.00 102 LYS A N 1
ATOM 868 C CA . LYS A 1 102 ? 15.170 0.079 9.963 1.00 98.00 102 LYS A CA 1
ATOM 869 C C . LYS A 1 102 ? 15.004 1.486 10.522 1.00 98.00 102 LYS A C 1
ATOM 871 O O . LYS A 1 102 ? 15.266 1.702 11.696 1.00 98.00 102 LYS A O 1
ATOM 876 N N . LEU A 1 103 ? 14.483 2.413 9.716 1.00 96.94 103 LEU A N 1
ATOM 877 C CA . LEU A 1 103 ? 14.177 3.764 10.186 1.00 96.94 103 LEU A CA 1
ATOM 878 C C . LEU A 1 103 ? 13.215 3.742 11.385 1.00 96.94 103 LEU A C 1
ATOM 880 O O . LEU A 1 103 ? 13.433 4.442 12.367 1.00 96.94 103 LEU A O 1
ATOM 884 N N . TYR A 1 104 ? 12.152 2.940 11.332 1.00 98.00 104 TYR A N 1
ATOM 885 C CA . TYR A 1 104 ? 11.194 2.838 12.434 1.00 98.00 104 TYR A CA 1
ATOM 886 C C . TYR A 1 104 ? 11.770 2.142 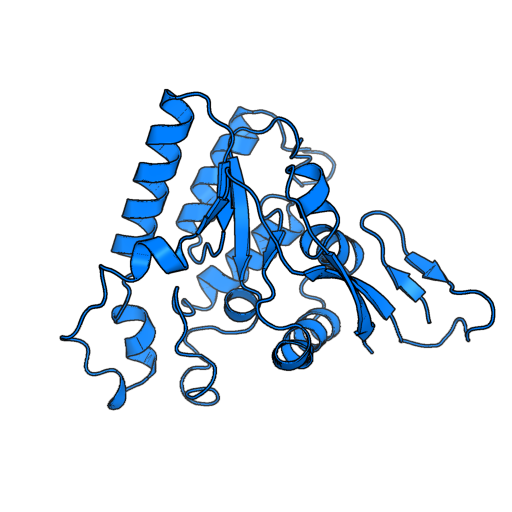13.672 1.00 98.00 104 TYR A C 1
ATOM 888 O O . TYR A 1 104 ? 11.387 2.488 14.790 1.00 98.00 104 TYR A O 1
ATOM 896 N N . GLU A 1 105 ? 12.688 1.191 13.495 1.00 97.56 105 GLU A N 1
ATOM 897 C CA . GLU A 1 105 ? 13.461 0.596 14.591 1.00 97.56 105 GLU A CA 1
ATOM 898 C C . GLU A 1 105 ? 14.348 1.652 15.266 1.00 97.56 105 GLU A C 1
ATOM 900 O O . GLU A 1 105 ? 14.289 1.796 16.488 1.00 97.56 105 GLU A O 1
ATOM 905 N N . ASP A 1 106 ? 15.078 2.451 14.483 1.00 96.75 106 ASP A N 1
ATOM 906 C CA . ASP A 1 106 ? 15.944 3.531 14.976 1.00 96.75 106 ASP A CA 1
ATOM 907 C C . ASP A 1 106 ? 15.152 4.637 15.696 1.00 96.75 106 ASP A C 1
ATOM 909 O O . ASP A 1 106 ? 15.623 5.220 16.674 1.00 96.75 106 ASP A O 1
ATOM 913 N N . LEU A 1 107 ? 13.919 4.902 15.249 1.00 95.94 107 LEU A N 1
ATOM 914 C CA . LEU A 1 107 ? 12.988 5.838 15.888 1.00 95.94 107 LEU A CA 1
ATOM 915 C C . LEU A 1 107 ? 12.273 5.251 17.120 1.00 95.94 107 LEU A C 1
ATOM 917 O O . LEU A 1 107 ? 11.546 5.971 17.805 1.00 95.94 107 LEU A O 1
ATOM 921 N N . GLY A 1 108 ? 12.472 3.965 17.426 1.00 97.50 108 GLY A N 1
ATOM 922 C CA . GLY A 1 108 ? 11.904 3.314 18.606 1.00 97.50 108 GLY A CA 1
ATOM 923 C C . GLY A 1 108 ? 10.420 2.955 18.492 1.00 97.50 108 GLY A C 1
ATOM 924 O O . GLY A 1 108 ? 9.759 2.772 19.513 1.00 97.50 108 GLY A O 1
ATOM 925 N N . TYR A 1 109 ? 9.877 2.833 17.276 1.00 97.62 109 TYR A N 1
ATOM 926 C CA . TYR A 1 109 ? 8.468 2.472 17.065 1.00 97.62 109 TYR A CA 1
ATOM 927 C C . TYR A 1 109 ? 8.177 0.975 17.219 1.00 97.62 109 TYR A C 1
ATOM 929 O O . TYR A 1 109 ? 7.009 0.580 17.242 1.00 97.62 109 TYR A O 1
ATOM 937 N N . PHE A 1 110 ? 9.198 0.122 17.307 1.00 97.62 110 PHE A N 1
ATOM 938 C CA . PHE A 1 110 ? 9.001 -1.320 17.428 1.00 97.62 110 PHE A CA 1
ATOM 939 C C . PHE A 1 110 ? 8.586 -1.729 18.851 1.00 97.62 110 PHE A C 1
ATOM 941 O O . PHE A 1 110 ? 9.344 -1.579 19.810 1.00 97.62 110 PHE A O 1
ATOM 948 N N . ASP A 1 111 ? 7.387 -2.300 18.988 1.00 95.69 111 ASP A N 1
ATOM 949 C CA .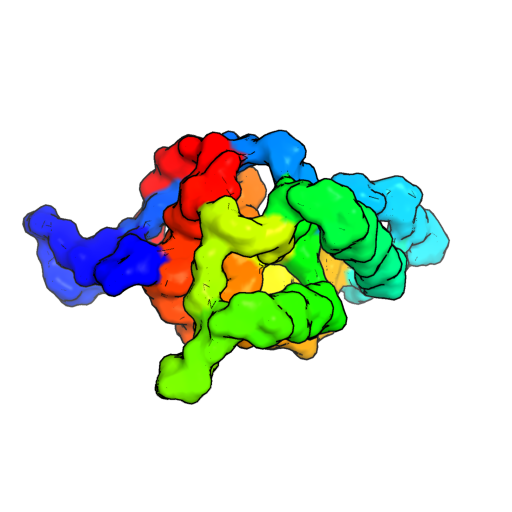 ASP A 1 111 ? 6.891 -2.886 20.231 1.00 95.69 111 ASP A CA 1
ATOM 950 C C . ASP A 1 111 ? 7.250 -4.376 20.287 1.00 95.69 111 ASP A C 1
ATOM 952 O O . ASP A 1 111 ? 6.620 -5.222 19.648 1.00 95.69 111 ASP A O 1
ATOM 956 N N . VAL A 1 112 ? 8.255 -4.702 21.101 1.00 92.69 112 VAL A N 1
ATOM 957 C CA . VAL A 1 112 ? 8.763 -6.071 21.281 1.00 92.69 112 VAL A CA 1
ATOM 958 C C . VAL A 1 112 ? 7.703 -7.021 21.847 1.00 92.69 112 VAL A C 1
ATOM 960 O O . VAL A 1 112 ? 7.728 -8.210 21.535 1.00 92.69 112 VAL A O 1
ATOM 963 N N . LYS A 1 113 ? 6.771 -6.534 22.680 1.00 93.19 113 LYS A N 1
ATOM 964 C CA . LYS A 1 113 ? 5.761 -7.399 23.317 1.00 93.19 113 LYS A CA 1
ATOM 965 C C . LYS A 1 113 ? 4.721 -7.866 22.314 1.00 93.19 113 LYS A C 1
ATOM 967 O O . LYS A 1 113 ? 4.289 -9.012 22.354 1.00 93.19 113 LYS A O 1
ATOM 972 N N . GLU A 1 114 ? 4.337 -6.962 21.428 1.00 87.50 114 GLU A N 1
ATOM 973 C CA . GLU A 1 114 ? 3.309 -7.198 20.422 1.00 87.50 114 GLU A CA 1
ATOM 974 C C . GLU A 1 114 ? 3.894 -7.651 19.077 1.00 87.50 114 GLU A C 1
ATOM 976 O O . GLU A 1 114 ? 3.142 -7.988 18.165 1.00 87.50 114 GLU A O 1
ATOM 981 N N . ASN A 1 115 ? 5.226 -7.642 18.946 1.00 89.00 115 ASN A N 1
ATOM 982 C CA . ASN A 1 115 ? 5.964 -7.954 17.724 1.00 89.00 115 ASN A CA 1
ATOM 983 C C . ASN A 1 115 ? 5.443 -7.169 16.501 1.00 89.00 115 ASN A C 1
ATOM 985 O O . ASN A 1 115 ? 5.248 -7.726 15.418 1.00 89.00 115 ASN A O 1
ATOM 989 N N . ARG A 1 116 ? 5.181 -5.871 16.695 1.00 92.75 116 ARG A N 1
ATOM 990 C CA . ARG A 1 116 ? 4.656 -4.953 15.670 1.00 92.75 116 ARG A CA 1
ATOM 991 C C . ARG A 1 116 ? 5.149 -3.530 15.887 1.00 92.75 116 ARG A C 1
ATOM 993 O O . ARG A 1 116 ? 5.559 -3.163 16.985 1.00 92.75 116 ARG A O 1
ATOM 1000 N N . PHE A 1 117 ? 5.053 -2.712 14.851 1.00 96.31 117 PHE A N 1
ATOM 1001 C CA . PHE A 1 117 ? 5.348 -1.291 14.909 1.00 96.31 117 PHE A CA 1
ATOM 1002 C C . PHE A 1 117 ? 4.119 -0.501 15.365 1.00 96.31 117 PHE A C 1
ATOM 1004 O O . PHE A 1 117 ? 3.014 -0.681 14.854 1.00 96.31 117 PHE A O 1
ATOM 1011 N N . ARG A 1 118 ? 4.324 0.396 16.332 1.00 94.62 118 ARG A N 1
ATOM 1012 C CA . ARG A 1 118 ? 3.362 1.423 16.746 1.00 94.62 118 ARG A CA 1
ATOM 1013 C C . ARG A 1 118 ? 3.872 2.777 16.275 1.00 94.62 118 ARG A C 1
ATOM 1015 O O . ARG A 1 118 ? 4.468 3.535 17.037 1.00 94.62 118 ARG A O 1
ATOM 1022 N N . VAL A 1 119 ? 3.695 3.031 14.987 1.00 95.62 119 VAL A N 1
ATOM 1023 C CA . VAL A 1 119 ? 4.208 4.235 14.337 1.00 95.62 119 VAL A CA 1
ATOM 1024 C C . VAL A 1 119 ? 3.296 5.416 14.645 1.00 95.62 119 VAL A C 1
ATOM 1026 O O . VAL A 1 119 ? 2.083 5.345 14.459 1.00 95.62 119 VAL A O 1
ATOM 1029 N N . ASP A 1 120 ? 3.884 6.530 15.071 1.00 94.75 120 ASP A N 1
ATOM 1030 C CA . ASP A 1 120 ? 3.176 7.805 15.133 1.00 94.75 120 ASP A CA 1
ATOM 1031 C C . ASP A 1 120 ? 3.116 8.419 13.728 1.00 94.75 120 ASP A C 1
ATOM 1033 O O . ASP A 1 120 ? 3.965 9.226 13.343 1.00 94.75 120 ASP A O 1
ATOM 1037 N N . PHE A 1 121 ? 2.117 8.018 12.935 1.00 94.81 121 PHE A N 1
ATOM 1038 C CA . PHE A 1 121 ? 1.952 8.491 11.556 1.00 94.81 121 PHE A CA 1
ATOM 1039 C C . PHE A 1 121 ? 1.785 10.007 11.434 1.00 94.81 121 PHE A C 1
ATOM 1041 O O . PHE A 1 121 ? 2.028 10.565 10.361 1.00 94.81 121 PHE A O 1
ATOM 1048 N N . LYS A 1 122 ? 1.432 10.704 12.519 1.00 93.00 122 LYS A N 1
ATOM 1049 C CA . LYS A 1 122 ? 1.348 12.163 12.527 1.00 93.00 122 LYS A CA 1
ATOM 1050 C C . LYS A 1 122 ? 2.733 12.803 12.480 1.00 93.00 122 LYS A C 1
ATOM 1052 O O . LYS A 1 122 ? 2.904 13.780 11.749 1.00 93.00 122 LYS A O 1
ATOM 1057 N N . ASN A 1 123 ? 3.699 12.252 13.211 1.00 92.81 123 ASN A N 1
ATOM 1058 C CA . ASN A 1 123 ? 5.000 12.889 13.434 1.00 92.81 123 ASN A CA 1
ATOM 1059 C C . ASN A 1 123 ? 6.188 12.165 12.787 1.00 92.81 123 ASN A C 1
ATOM 1061 O O . ASN A 1 123 ? 7.257 12.760 12.669 1.00 92.81 123 ASN A O 1
ATOM 1065 N N . THR A 1 124 ? 6.030 10.911 12.358 1.00 95.00 124 THR A N 1
ATOM 1066 C CA . THR A 1 124 ? 7.094 10.190 11.649 1.00 95.00 124 THR A CA 1
ATOM 1067 C C . THR A 1 124 ? 7.469 10.919 10.346 1.00 95.00 124 THR A C 1
ATOM 1069 O O . THR A 1 124 ? 6.575 11.397 9.636 1.00 95.00 124 THR A O 1
ATOM 1072 N N . PRO A 1 125 ? 8.767 11.026 10.002 1.00 95.19 125 PRO A N 1
ATOM 1073 C CA . PRO A 1 125 ? 9.206 11.757 8.814 1.00 95.19 125 PRO A CA 1
ATOM 1074 C C . PRO A 1 125 ? 8.819 11.056 7.507 1.00 95.19 125 PRO A C 1
ATOM 1076 O O . PRO A 1 125 ? 8.641 11.714 6.486 1.00 95.19 125 PRO A O 1
ATOM 1079 N N . ILE A 1 126 ? 8.684 9.729 7.522 1.00 97.56 126 ILE A N 1
ATOM 1080 C CA . ILE A 1 126 ? 8.395 8.935 6.327 1.00 97.56 126 ILE A CA 1
ATOM 1081 C C . ILE A 1 126 ? 7.279 7.953 6.648 1.00 97.56 126 ILE A C 1
ATOM 1083 O O . ILE A 1 126 ? 7.334 7.239 7.648 1.00 97.56 126 ILE A O 1
ATOM 1087 N N . THR A 1 127 ? 6.282 7.901 5.773 1.00 98.44 127 THR A N 1
ATOM 1088 C CA . THR A 1 127 ? 5.251 6.857 5.725 1.00 98.44 127 THR A CA 1
ATOM 1089 C C . THR A 1 127 ? 5.197 6.268 4.325 1.00 98.44 127 THR A C 1
ATOM 1091 O O . THR A 1 127 ? 5.609 6.931 3.373 1.00 98.44 127 THR A O 1
ATOM 1094 N N . ILE A 1 128 ? 4.732 5.026 4.196 1.00 98.62 128 ILE A N 1
ATOM 1095 C CA . ILE A 1 128 ? 4.719 4.318 2.913 1.00 98.62 128 ILE A CA 1
ATOM 1096 C C . ILE A 1 128 ? 3.384 3.638 2.646 1.00 98.62 128 ILE A C 1
ATOM 1098 O O . ILE A 1 128 ? 2.769 3.062 3.545 1.00 98.62 128 ILE A O 1
ATOM 1102 N N . GLY A 1 129 ? 2.956 3.704 1.393 1.00 98.31 129 GLY A N 1
ATOM 1103 C CA . GLY A 1 129 ? 1.710 3.135 0.907 1.00 98.31 129 GLY A CA 1
ATOM 1104 C C . GLY A 1 129 ? 1.937 2.189 -0.260 1.00 98.31 129 GLY A C 1
ATOM 1105 O O . GLY A 1 129 ? 2.884 2.339 -1.031 1.00 98.31 129 GLY A O 1
ATOM 1106 N N . VAL A 1 130 ? 1.043 1.220 -0.412 1.00 97.94 130 VAL A N 1
ATOM 1107 C CA . VAL A 1 130 ? 1.047 0.262 -1.529 1.00 97.94 130 VAL A CA 1
ATOM 1108 C C . VAL A 1 130 ? -0.209 0.432 -2.367 1.00 97.94 130 VAL A C 1
ATOM 1110 O O . VAL A 1 130 ? -1.255 0.804 -1.842 1.00 97.94 130 VAL A O 1
ATOM 1113 N N . ASN A 1 131 ? -0.148 0.107 -3.655 1.00 96.56 131 ASN A N 1
ATOM 1114 C CA . ASN A 1 131 ? -1.366 -0.050 -4.442 1.00 96.56 131 ASN A CA 1
ATOM 1115 C C . ASN A 1 131 ? -2.013 -1.410 -4.152 1.00 96.56 131 ASN A C 1
ATOM 1117 O O . ASN A 1 131 ? -1.314 -2.422 -4.025 1.00 96.56 131 ASN A O 1
ATOM 1121 N N . ILE A 1 132 ? -3.345 -1.473 -4.131 1.00 95.62 132 ILE A N 1
ATOM 1122 C CA . ILE A 1 132 ? -4.060 -2.743 -3.967 1.00 95.62 132 ILE A CA 1
ATOM 1123 C C . ILE A 1 132 ? -3.718 -3.769 -5.059 1.00 95.62 132 ILE A C 1
ATOM 1125 O O . ILE A 1 132 ? -3.592 -4.961 -4.774 1.00 95.62 132 ILE A O 1
ATOM 1129 N N . GLY A 1 133 ? -3.473 -3.319 -6.290 1.00 94.69 133 GLY A N 1
ATOM 1130 C CA . GLY A 1 133 ? -3.012 -4.162 -7.387 1.00 94.69 133 GLY A CA 1
ATOM 1131 C C . GLY A 1 133 ? -1.682 -4.852 -7.080 1.00 94.69 133 GLY A C 1
ATOM 1132 O O . GLY A 1 133 ? -1.529 -6.031 -7.394 1.00 94.69 133 GLY A O 1
ATOM 1133 N N . ASN A 1 134 ? -0.737 -4.175 -6.417 1.00 95.50 134 ASN A N 1
ATOM 1134 C CA . ASN A 1 134 ? 0.556 -4.761 -6.033 1.00 95.50 134 ASN A CA 1
ATOM 1135 C C . ASN A 1 134 ? 0.459 -5.717 -4.829 1.00 95.50 134 ASN A C 1
ATOM 1137 O O . ASN A 1 134 ? 1.368 -6.519 -4.616 1.00 95.50 134 ASN A O 1
ATOM 1141 N N . LEU A 1 135 ? -0.638 -5.676 -4.064 1.00 95.31 135 LEU A N 1
ATOM 1142 C CA . LEU A 1 135 ? -0.965 -6.700 -3.065 1.00 95.31 135 LEU A CA 1
ATOM 1143 C C . LEU A 1 135 ? -1.676 -7.910 -3.687 1.00 95.31 135 LEU A C 1
ATOM 1145 O O . LEU A 1 135 ? -1.499 -9.042 -3.229 1.00 95.31 135 LEU A O 1
ATOM 1149 N N . ALA A 1 136 ? -2.491 -7.679 -4.716 1.00 92.94 136 ALA A N 1
ATOM 1150 C CA . ALA A 1 136 ? -3.298 -8.715 -5.348 1.00 92.94 136 ALA A CA 1
ATOM 1151 C C . ALA A 1 136 ? -2.523 -9.536 -6.387 1.00 92.94 136 ALA A C 1
ATOM 1153 O O . ALA A 1 136 ? -2.727 -10.747 -6.484 1.00 92.94 136 ALA A O 1
ATOM 1154 N N . TYR A 1 137 ? -1.634 -8.894 -7.146 1.00 92.94 137 TYR A N 1
ATOM 1155 C CA . TYR A 1 137 ? -0.950 -9.500 -8.281 1.00 92.94 137 TYR A CA 1
ATOM 1156 C C . TYR A 1 137 ? 0.554 -9.644 -8.068 1.00 92.94 137 TYR A C 1
ATOM 1158 O O . TYR A 1 137 ? 1.204 -8.868 -7.371 1.00 92.94 137 TYR A O 1
ATOM 1166 N N . SER A 1 138 ? 1.125 -10.637 -8.743 1.00 93.69 138 SER A N 1
ATOM 1167 C CA . SER A 1 138 ? 2.555 -10.917 -8.799 1.00 93.69 138 SER A CA 1
ATOM 1168 C C . SER A 1 138 ? 2.985 -11.303 -10.213 1.00 93.69 138 SER A C 1
ATOM 1170 O O . SER A 1 138 ? 2.163 -11.526 -11.103 1.00 93.69 138 SER A O 1
ATOM 1172 N N . THR A 1 139 ? 4.286 -11.520 -10.418 1.00 91.44 139 THR A N 1
ATOM 1173 C CA . THR A 1 139 ? 4.798 -12.012 -11.708 1.00 91.44 139 THR A CA 1
ATOM 1174 C C . THR A 1 139 ? 4.232 -13.368 -12.158 1.00 91.44 139 THR A C 1
ATOM 1176 O O . THR A 1 139 ? 4.368 -13.745 -13.326 1.00 91.44 139 THR A O 1
ATOM 1179 N N . LYS A 1 140 ? 3.579 -14.123 -11.268 1.00 91.25 140 LYS A N 1
ATOM 1180 C CA . LYS A 1 140 ? 2.912 -15.385 -11.622 1.00 91.25 140 LYS A CA 1
ATOM 1181 C C . LYS A 1 140 ? 1.600 -15.169 -12.378 1.00 91.25 140 LYS A C 1
ATOM 1183 O O . LYS A 1 140 ? 1.213 -16.041 -13.155 1.00 91.25 140 LYS A O 1
ATOM 1188 N N . ASP A 1 141 ? 0.973 -14.011 -12.204 1.00 90.75 141 ASP A N 1
ATOM 1189 C CA . ASP A 1 141 ? -0.389 -13.731 -12.661 1.00 90.75 141 ASP A CA 1
ATOM 1190 C C . ASP A 1 141 ? -0.426 -13.123 -14.077 1.00 90.75 141 ASP A C 1
ATOM 1192 O O . ASP A 1 141 ? -1.479 -13.083 -14.711 1.00 90.75 141 ASP A O 1
ATOM 1196 N N . TYR A 1 142 ? 0.734 -12.753 -14.646 1.00 85.81 142 TYR A N 1
ATOM 1197 C CA . TYR A 1 142 ? 0.842 -12.165 -15.994 1.00 85.81 142 TYR A CA 1
ATOM 1198 C C . TYR A 1 142 ? 0.198 -13.004 -17.102 1.00 85.81 142 TYR A C 1
ATOM 1200 O O . TYR A 1 142 ? -0.265 -12.457 -18.101 1.00 85.81 142 TYR A O 1
ATOM 1208 N N . LYS A 1 143 ? 0.156 -14.334 -16.953 1.00 82.62 143 LYS A N 1
ATOM 1209 C CA . LYS A 1 143 ? -0.445 -15.211 -17.966 1.00 82.62 143 LYS A CA 1
ATOM 1210 C C . LYS A 1 143 ? -1.976 -15.155 -17.949 1.00 82.62 143 LYS A C 1
ATOM 1212 O O . LYS A 1 143 ? -2.586 -15.222 -19.015 1.00 82.62 143 LYS A O 1
ATOM 1217 N N . SER A 1 144 ? -2.583 -15.082 -16.766 1.00 85.44 144 SER A N 1
ATOM 1218 C CA . SER A 1 144 ? -4.038 -15.116 -16.578 1.00 85.44 144 SER A CA 1
ATOM 1219 C C . SER A 1 144 ? -4.675 -13.727 -16.612 1.00 85.44 144 SER A C 1
ATOM 1221 O O . SER A 1 144 ? -5.795 -13.603 -17.087 1.00 85.44 144 SER A O 1
ATOM 1223 N N . GLU A 1 145 ? -3.956 -12.685 -16.187 1.00 85.81 145 GLU A N 1
ATOM 1224 C CA . GLU A 1 145 ? -4.515 -11.346 -15.935 1.00 85.81 145 GLU A CA 1
ATOM 1225 C C . GLU A 1 145 ? -3.853 -10.245 -16.782 1.00 85.81 145 GLU A C 1
ATOM 1227 O O . GLU A 1 145 ? -3.810 -9.082 -16.388 1.00 85.81 145 GLU A O 1
ATOM 1232 N N . ARG A 1 146 ? -3.334 -10.596 -17.968 1.00 78.69 146 ARG A N 1
ATOM 1233 C CA . ARG A 1 146 ? -2.535 -9.706 -18.841 1.00 78.69 146 ARG A CA 1
ATOM 1234 C C . ARG A 1 146 ? -3.149 -8.320 -19.105 1.00 78.69 146 ARG A C 1
ATOM 1236 O O . ARG A 1 146 ? -2.415 -7.358 -19.270 1.00 78.69 146 ARG A O 1
ATOM 1243 N N . GLU A 1 147 ? -4.478 -8.215 -19.149 1.00 77.56 147 GLU A N 1
ATOM 1244 C CA . GLU A 1 147 ? -5.200 -6.959 -19.419 1.00 77.56 147 GLU A CA 1
ATOM 1245 C C . GLU A 1 147 ? -5.326 -6.064 -18.178 1.00 77.56 147 GLU A C 1
ATOM 1247 O O . GLU A 1 147 ? -5.570 -4.869 -18.309 1.00 77.56 147 GLU A O 1
ATOM 1252 N N . LYS A 1 148 ? -5.142 -6.627 -16.978 1.00 81.62 148 LYS A N 1
ATOM 1253 C CA . LYS A 1 148 ? -5.329 -5.939 -15.692 1.00 81.62 148 LYS A CA 1
ATOM 1254 C C . LYS A 1 148 ? -4.023 -5.653 -14.955 1.00 81.62 148 LYS A C 1
ATOM 1256 O O . LYS A 1 148 ? -4.010 -4.839 -14.044 1.00 81.62 148 LYS A O 1
ATOM 1261 N N . ILE A 1 149 ? -2.943 -6.345 -15.313 1.00 84.12 149 ILE A N 1
ATOM 1262 C CA . ILE A 1 149 ? -1.691 -6.386 -14.542 1.00 84.12 149 ILE A CA 1
ATOM 1263 C C . ILE A 1 149 ? -0.590 -5.453 -15.086 1.00 84.12 149 ILE A C 1
ATOM 1265 O O . ILE A 1 149 ? 0.432 -5.245 -14.436 1.00 84.12 149 ILE A O 1
ATOM 1269 N N . CYS A 1 150 ? -0.783 -4.874 -16.277 1.00 89.31 150 CYS A N 1
ATOM 1270 C CA . CYS A 1 150 ? 0.167 -3.943 -16.893 1.00 89.31 150 CYS A CA 1
ATOM 1271 C C . CYS A 1 150 ? -0.021 -2.503 -16.383 1.00 89.31 150 CYS A C 1
ATOM 1273 O O . CYS A 1 150 ? -0.378 -1.607 -17.144 1.00 89.31 150 CYS A O 1
ATOM 1275 N N . PHE A 1 151 ? 0.212 -2.292 -15.087 1.00 92.19 151 PHE A N 1
ATOM 1276 C CA . PHE A 1 151 ? 0.217 -0.974 -14.441 1.00 92.19 151 PHE A CA 1
ATOM 1277 C C . PHE A 1 151 ? 1.602 -0.635 -13.867 1.00 92.19 151 PHE A C 1
ATOM 1279 O O . PHE A 1 151 ? 2.535 -1.438 -13.963 1.00 92.19 151 PHE A O 1
ATOM 1286 N N . VAL A 1 152 ? 1.745 0.579 -13.328 1.00 94.88 152 VAL A N 1
ATOM 1287 C CA . VAL A 1 152 ? 3.008 1.135 -12.822 1.00 94.88 152 VAL A CA 1
ATOM 1288 C C . VAL A 1 152 ? 2.855 1.496 -11.335 1.00 94.88 152 VAL A C 1
ATOM 1290 O O . VAL A 1 152 ? 1.878 2.167 -11.012 1.00 94.88 152 VAL A O 1
ATOM 1293 N N . PRO A 1 153 ? 3.795 1.098 -10.454 1.00 96.38 153 PRO A N 1
ATOM 1294 C CA . PRO A 1 153 ? 4.907 0.195 -10.741 1.00 96.38 153 PRO A CA 1
ATOM 1295 C C . PRO A 1 153 ? 4.427 -1.250 -10.975 1.00 96.38 153 PRO A C 1
ATOM 1297 O O . PRO A 1 153 ? 3.377 -1.659 -10.468 1.00 96.38 153 PRO A O 1
ATOM 1300 N N . PRO A 1 154 ? 5.161 -2.037 -11.776 1.00 95.62 154 PRO A N 1
ATOM 1301 C CA . PRO A 1 154 ? 4.707 -3.352 -12.196 1.00 95.62 154 PRO A CA 1
ATOM 1302 C C . PRO A 1 154 ? 4.650 -4.325 -11.012 1.00 95.62 154 PRO A C 1
ATOM 1304 O O . PRO A 1 154 ? 5.501 -4.278 -10.120 1.00 95.62 154 PRO A O 1
ATOM 1307 N N . PRO A 1 155 ? 3.711 -5.284 -11.016 1.00 94.69 155 PRO A N 1
ATOM 1308 C CA . PRO A 1 155 ? 3.718 -6.385 -10.064 1.00 94.69 155 PRO A CA 1
ATOM 1309 C C . PRO A 1 155 ? 5.040 -7.147 -10.067 1.00 94.69 155 PRO A C 1
ATOM 1311 O O . PRO A 1 155 ? 5.519 -7.597 -11.116 1.00 94.69 155 PRO A O 1
ATOM 1314 N N . ARG A 1 156 ? 5.598 -7.296 -8.864 1.00 95.75 156 ARG A N 1
ATOM 1315 C CA . ARG A 1 156 ? 6.901 -7.910 -8.591 1.00 95.75 156 ARG A CA 1
ATOM 1316 C C . ARG A 1 156 ? 6.771 -9.405 -8.302 1.00 95.75 156 ARG A C 1
ATOM 1318 O O . ARG A 1 156 ? 5.678 -9.983 -8.303 1.00 95.75 156 ARG A O 1
ATOM 1325 N N . GLU A 1 157 ? 7.895 -10.083 -8.095 1.00 95.06 157 GLU A N 1
ATOM 1326 C CA . GLU A 1 157 ? 7.894 -11.497 -7.737 1.00 95.06 157 GLU A CA 1
ATOM 1327 C C . GLU A 1 157 ? 7.122 -11.741 -6.428 1.00 95.06 157 GLU A C 1
ATOM 1329 O O . GLU A 1 157 ? 7.114 -10.891 -5.538 1.00 95.06 157 GLU A O 1
ATOM 1334 N N . PRO A 1 158 ? 6.532 -12.935 -6.232 1.00 95.50 158 PRO A N 1
ATOM 1335 C CA . PRO A 1 158 ? 5.734 -13.237 -5.039 1.00 95.50 158 PRO A CA 1
ATOM 1336 C C . PRO A 1 158 ? 6.433 -12.991 -3.694 1.00 95.50 158 PRO A C 1
ATOM 1338 O O . PRO A 1 158 ? 5.762 -12.791 -2.685 1.00 95.50 158 PRO A O 1
ATOM 1341 N N . GLY A 1 159 ? 7.770 -13.025 -3.660 1.00 97.50 159 GLY A N 1
ATOM 1342 C CA . GLY A 1 159 ? 8.544 -12.689 -2.463 1.00 97.50 159 GLY A CA 1
ATOM 1343 C C . GLY A 1 159 ? 8.364 -11.233 -2.023 1.00 97.50 159 GLY A C 1
ATOM 1344 O O . GLY A 1 159 ? 8.283 -10.980 -0.825 1.00 97.50 159 GLY A O 1
ATOM 1345 N N . HIS A 1 160 ? 8.233 -10.309 -2.976 1.00 97.88 160 HIS A N 1
ATOM 1346 C CA . HIS A 1 160 ? 7.954 -8.898 -2.721 1.00 97.88 160 HIS A CA 1
ATOM 1347 C C . HIS A 1 160 ? 6.530 -8.713 -2.197 1.00 97.88 160 HIS A C 1
ATOM 1349 O O . HIS A 1 160 ? 6.347 -8.149 -1.126 1.00 97.88 160 HIS A O 1
ATOM 1355 N N . VAL A 1 161 ? 5.536 -9.315 -2.857 1.00 96.50 161 VAL A N 1
ATOM 1356 C CA . VAL A 1 161 ? 4.129 -9.272 -2.413 1.00 96.50 161 VAL A CA 1
ATOM 1357 C C . VAL A 1 161 ? 3.977 -9.813 -0.987 1.00 96.50 161 VAL A C 1
ATOM 1359 O O . VAL A 1 161 ? 3.317 -9.208 -0.144 1.00 96.50 161 VAL A O 1
ATOM 1362 N N . LYS A 1 162 ? 4.640 -10.935 -0.674 1.00 96.88 162 LYS A N 1
ATOM 1363 C CA . LYS A 1 162 ? 4.658 -11.492 0.686 1.00 96.88 162 LYS A CA 1
ATOM 1364 C C . LYS A 1 162 ? 5.277 -10.518 1.695 1.00 96.88 162 LYS A C 1
ATOM 1366 O O . LYS A 1 162 ? 4.782 -10.433 2.816 1.00 96.88 162 LYS A O 1
ATOM 1371 N N . ALA A 1 163 ? 6.340 -9.811 1.313 1.00 98.06 163 ALA A N 1
ATOM 1372 C CA . ALA A 1 163 ? 6.958 -8.800 2.162 1.00 98.06 163 ALA A CA 1
ATOM 1373 C C . ALA A 1 163 ? 6.015 -7.613 2.400 1.00 98.06 163 ALA A C 1
ATOM 1375 O O . ALA A 1 163 ? 5.874 -7.207 3.546 1.00 98.06 163 ALA A O 1
ATOM 1376 N N . LEU A 1 164 ? 5.300 -7.128 1.378 1.00 97.94 164 LEU A N 1
ATOM 1377 C CA . LEU A 1 164 ? 4.314 -6.051 1.531 1.00 97.94 164 LEU A CA 1
ATOM 1378 C C . LEU A 1 164 ? 3.201 -6.428 2.521 1.00 97.94 164 LEU A C 1
ATOM 1380 O O . LEU A 1 164 ? 2.900 -5.645 3.417 1.00 97.94 164 LEU A O 1
ATOM 1384 N N . PHE A 1 165 ? 2.652 -7.648 2.442 1.00 96.69 165 PHE A N 1
ATOM 1385 C CA . PHE A 1 165 ? 1.685 -8.130 3.443 1.00 96.69 165 PHE A CA 1
ATOM 1386 C C . PHE A 1 165 ? 2.281 -8.219 4.848 1.00 96.69 165 PHE A C 1
ATOM 1388 O O . PHE A 1 165 ? 1.629 -7.841 5.819 1.00 96.69 165 PHE A O 1
ATOM 1395 N N . ALA A 1 166 ? 3.515 -8.716 4.976 1.00 96.25 166 ALA A N 1
ATOM 1396 C CA . ALA A 1 166 ? 4.195 -8.752 6.266 1.00 96.25 166 ALA A CA 1
ATOM 1397 C C . ALA A 1 166 ? 4.402 -7.335 6.826 1.00 96.25 166 ALA A C 1
ATOM 1399 O O . ALA A 1 166 ? 4.168 -7.115 8.008 1.00 96.25 166 ALA A O 1
ATOM 1400 N N . GLY A 1 167 ? 4.767 -6.375 5.973 1.00 97.44 167 GLY A N 1
ATOM 1401 C CA . GLY A 1 167 ? 4.913 -4.965 6.319 1.00 97.44 167 GLY A CA 1
ATOM 1402 C C . GLY A 1 167 ? 3.604 -4.312 6.751 1.00 97.44 167 GLY A C 1
ATOM 1403 O O . GLY A 1 167 ? 3.588 -3.601 7.751 1.00 97.44 167 GLY A O 1
ATOM 1404 N N . LEU A 1 168 ? 2.506 -4.593 6.050 1.00 97.06 168 LEU A N 1
ATOM 1405 C CA . LEU A 1 168 ? 1.160 -4.141 6.411 1.00 97.06 168 LEU A CA 1
ATOM 1406 C C . LEU A 1 168 ? 0.744 -4.675 7.784 1.00 97.06 168 LEU A C 1
ATOM 1408 O O . LEU A 1 168 ? 0.401 -3.904 8.675 1.00 97.06 168 LEU A O 1
ATOM 1412 N N . ASN A 1 169 ? 0.852 -5.987 7.991 1.00 94.56 169 ASN A N 1
ATOM 1413 C CA . ASN A 1 169 ? 0.482 -6.617 9.261 1.00 94.56 169 ASN A CA 1
ATOM 1414 C C . ASN A 1 169 ? 1.398 -6.204 10.422 1.00 94.56 169 ASN A C 1
ATOM 1416 O O . ASN A 1 169 ? 0.968 -6.197 11.573 1.00 94.56 169 ASN A O 1
ATOM 1420 N N . ALA A 1 170 ? 2.654 -5.857 10.131 1.00 95.12 170 ALA A N 1
ATOM 1421 C CA . ALA A 1 170 ? 3.593 -5.340 11.116 1.00 95.12 170 ALA A CA 1
ATOM 1422 C C . ALA A 1 170 ? 3.389 -3.846 11.422 1.00 95.12 170 ALA A C 1
ATOM 1424 O O . ALA A 1 170 ? 4.030 -3.357 12.344 1.00 95.12 170 ALA A O 1
ATOM 1425 N N . GLY A 1 171 ? 2.533 -3.119 10.693 1.00 95.12 171 GLY A N 1
ATOM 1426 C CA . GLY A 1 171 ? 2.318 -1.677 10.884 1.00 95.12 171 GLY A CA 1
ATOM 1427 C C . GLY A 1 171 ? 3.385 -0.779 10.245 1.00 95.12 171 GLY A C 1
ATOM 1428 O O . GLY A 1 171 ? 3.511 0.381 10.623 1.00 95.12 171 GLY A O 1
ATOM 1429 N N . ILE A 1 172 ? 4.169 -1.309 9.301 1.00 97.69 172 ILE A N 1
ATOM 1430 C CA . ILE A 1 172 ? 5.181 -0.555 8.543 1.00 97.69 172 ILE A CA 1
ATOM 1431 C C . ILE A 1 172 ? 4.544 0.102 7.311 1.00 97.69 172 ILE A C 1
ATOM 1433 O O . ILE A 1 172 ? 4.783 1.277 7.043 1.00 97.69 172 ILE A O 1
ATOM 1437 N N . VAL A 1 173 ? 3.722 -0.648 6.566 1.00 98.25 173 VAL A N 1
ATOM 1438 C CA . VAL A 1 173 ? 2.917 -0.092 5.467 1.00 98.25 173 VAL A CA 1
ATOM 1439 C C . VAL A 1 173 ? 1.699 0.584 6.076 1.00 98.25 173 VAL A C 1
ATOM 1441 O O . VAL A 1 173 ? 0.902 -0.067 6.750 1.00 98.25 173 VAL A O 1
ATOM 1444 N N . SER A 1 174 ? 1.570 1.889 5.854 1.00 97.75 174 SER A N 1
ATOM 1445 C CA . SER A 1 174 ? 0.538 2.707 6.482 1.00 97.75 174 SER A CA 1
ATOM 1446 C C . SER A 1 174 ? -0.745 2.761 5.666 1.00 97.75 174 SER A C 1
ATOM 1448 O O . SER A 1 174 ? -1.817 2.824 6.252 1.00 97.75 174 SER A O 1
ATOM 1450 N N . THR A 1 175 ? -0.670 2.751 4.336 1.00 98.38 175 THR A N 1
ATOM 1451 C CA . THR A 1 175 ? -1.847 2.971 3.481 1.00 98.38 175 THR A CA 1
ATOM 1452 C C . THR A 1 175 ? -1.931 1.982 2.326 1.00 98.38 175 THR A C 1
ATOM 1454 O O . THR A 1 175 ? -0.923 1.466 1.836 1.00 98.38 175 THR A O 1
ATOM 1457 N N . ILE A 1 176 ? -3.159 1.723 1.881 1.00 97.94 176 ILE A N 1
ATOM 1458 C CA . ILE A 1 176 ? -3.461 0.997 0.651 1.00 97.94 176 ILE A CA 1
ATOM 1459 C C . ILE A 1 176 ? -4.203 1.958 -0.273 1.00 97.94 176 ILE A C 1
ATOM 1461 O O . ILE A 1 176 ? -5.316 2.381 0.026 1.00 97.94 176 ILE A O 1
ATOM 1465 N N . HIS A 1 177 ? -3.583 2.288 -1.401 1.00 94.94 177 HIS A N 1
ATOM 1466 C CA . HIS A 1 177 ? -4.200 3.086 -2.450 1.00 94.94 177 HIS A CA 1
ATOM 1467 C C . HIS A 1 177 ? -5.106 2.211 -3.316 1.00 94.94 177 HIS A C 1
ATOM 1469 O O . HIS A 1 177 ? -4.702 1.146 -3.798 1.00 94.94 177 HIS A O 1
ATOM 1475 N N . ILE A 1 178 ? -6.325 2.703 -3.521 1.00 93.19 178 ILE A N 1
ATOM 1476 C CA . ILE A 1 178 ? -7.354 2.127 -4.382 1.00 93.19 178 ILE A CA 1
ATOM 1477 C C . ILE A 1 178 ? -7.666 3.194 -5.431 1.00 93.19 178 ILE A C 1
ATOM 1479 O O . ILE A 1 178 ? -8.092 4.295 -5.094 1.00 93.19 178 ILE A O 1
ATOM 1483 N N . ASN A 1 179 ? -7.392 2.894 -6.698 1.00 84.50 179 ASN A N 1
ATOM 1484 C CA . ASN A 1 179 ? -7.546 3.855 -7.792 1.00 84.50 179 ASN A CA 1
ATOM 1485 C C . ASN A 1 179 ? -9.018 4.037 -8.173 1.00 84.50 179 ASN A C 1
ATOM 1487 O O . ASN A 1 179 ? -9.452 5.131 -8.523 1.00 84.50 179 ASN A O 1
ATOM 1491 N N . ASP A 1 180 ? -9.773 2.937 -8.166 1.00 87.31 180 ASP A N 1
ATOM 1492 C CA . ASP A 1 180 ? -11.193 2.922 -8.504 1.00 87.31 180 ASP A CA 1
ATOM 1493 C C . ASP A 1 180 ? -11.882 1.817 -7.705 1.00 87.31 180 ASP A C 1
ATOM 1495 O O . ASP A 1 180 ? -11.816 0.635 -8.055 1.00 87.31 180 ASP A O 1
ATOM 1499 N N . THR A 1 181 ? -12.581 2.214 -6.640 1.00 85.00 181 THR A N 1
ATOM 1500 C CA . THR A 1 181 ? -13.275 1.304 -5.721 1.00 85.00 181 THR A CA 1
ATOM 1501 C C . THR A 1 181 ? -14.228 0.352 -6.442 1.00 85.00 181 THR A C 1
ATOM 1503 O O . THR A 1 181 ? -14.351 -0.811 -6.060 1.00 85.00 181 THR A O 1
ATOM 1506 N N . ASN A 1 182 ? -14.889 0.801 -7.514 1.00 84.69 182 ASN A N 1
ATOM 1507 C CA . ASN A 1 182 ? -15.838 -0.035 -8.245 1.00 84.69 182 ASN A CA 1
ATOM 1508 C C . ASN A 1 182 ? -15.122 -1.090 -9.093 1.00 84.69 182 ASN A C 1
ATOM 1510 O O . ASN A 1 182 ? -15.570 -2.238 -9.148 1.00 84.69 182 ASN A O 1
ATOM 1514 N N . LYS A 1 183 ? -14.004 -0.729 -9.732 1.00 85.38 183 LYS A N 1
ATOM 1515 C CA . LYS A 1 183 ? -13.206 -1.677 -10.528 1.00 85.38 183 LYS A CA 1
ATOM 1516 C C . LYS A 1 183 ? -12.388 -2.629 -9.661 1.00 85.38 183 LYS A C 1
ATOM 1518 O O . LYS A 1 183 ? -12.191 -3.783 -10.037 1.00 85.38 183 LYS A O 1
ATOM 1523 N N . GLU A 1 184 ? -11.933 -2.166 -8.502 1.00 89.81 184 GLU A N 1
ATOM 1524 C CA . GLU A 1 184 ? -11.024 -2.906 -7.624 1.00 89.81 184 GLU A CA 1
ATOM 1525 C C . GLU A 1 184 ? -11.747 -3.615 -6.470 1.00 89.81 184 GLU A C 1
ATOM 1527 O O . GLU A 1 184 ? -11.112 -4.352 -5.718 1.00 89.81 184 GLU A O 1
ATOM 1532 N N . LYS A 1 185 ? -13.084 -3.514 -6.382 1.00 91.12 185 LYS A N 1
ATOM 1533 C CA . LYS A 1 185 ? -13.912 -4.224 -5.390 1.00 91.12 185 LYS A CA 1
ATOM 1534 C C . LYS A 1 185 ? -13.564 -5.710 -5.269 1.00 91.12 185 LYS A C 1
ATOM 1536 O O . LYS A 1 185 ? -13.466 -6.236 -4.163 1.00 91.12 185 LYS A O 1
ATOM 1541 N N . ALA A 1 186 ? -13.356 -6.390 -6.398 1.00 91.12 186 ALA A N 1
ATOM 1542 C CA . ALA A 1 186 ? -12.995 -7.807 -6.415 1.00 91.12 186 ALA A CA 1
ATOM 1543 C C . ALA A 1 186 ? -11.610 -8.080 -5.799 1.00 91.12 186 ALA A C 1
ATOM 1545 O O . ALA A 1 186 ? -11.409 -9.135 -5.202 1.00 91.12 186 ALA A O 1
ATOM 1546 N N . LEU A 1 187 ? -10.672 -7.133 -5.907 1.00 91.88 187 LEU A N 1
ATOM 1547 C CA . LEU A 1 187 ? -9.358 -7.238 -5.273 1.00 91.88 187 LEU A CA 1
ATOM 1548 C C . LEU A 1 187 ? -9.487 -7.098 -3.759 1.00 91.88 187 LEU A C 1
ATOM 1550 O O . LEU A 1 187 ? -8.962 -7.942 -3.039 1.00 91.88 187 LEU A O 1
ATOM 1554 N N . ILE A 1 188 ? -10.251 -6.107 -3.283 1.00 91.56 188 ILE A N 1
ATOM 1555 C CA . ILE A 1 188 ? -10.509 -5.911 -1.845 1.00 91.56 188 ILE A CA 1
ATOM 1556 C C . ILE A 1 188 ? -11.177 -7.163 -1.263 1.00 91.56 188 ILE A C 1
ATOM 1558 O O . ILE A 1 188 ? -10.743 -7.699 -0.244 1.00 91.56 188 ILE A O 1
ATOM 1562 N N . GLN A 1 189 ? -12.175 -7.698 -1.969 1.00 91.94 189 GLN A N 1
ATOM 1563 C CA . GLN A 1 189 ? -12.844 -8.937 -1.590 1.00 91.94 189 GLN A CA 1
ATOM 1564 C C . GLN A 1 189 ? -11.884 -10.137 -1.540 1.00 91.94 189 GLN A C 1
ATOM 1566 O O . GLN A 1 189 ? -11.956 -10.971 -0.633 1.00 91.94 189 GLN A O 1
ATOM 1571 N N . GLY A 1 190 ? -10.961 -10.222 -2.500 1.00 90.38 190 GLY A N 1
ATOM 1572 C CA . GLY A 1 190 ? -9.896 -11.221 -2.521 1.00 90.38 190 GLY A CA 1
ATOM 1573 C C . GLY A 1 190 ? -8.962 -11.114 -1.313 1.00 90.38 190 GLY A C 1
ATOM 1574 O O . GLY A 1 190 ? -8.574 -12.133 -0.745 1.00 90.38 190 GLY A O 1
ATOM 1575 N N . LEU A 1 191 ? -8.639 -9.894 -0.871 1.00 88.38 191 LEU A N 1
ATOM 1576 C CA . LEU A 1 191 ? -7.829 -9.681 0.330 1.00 88.38 191 LEU A CA 1
ATOM 1577 C C . LEU A 1 191 ? -8.532 -10.202 1.586 1.00 88.38 191 LEU A C 1
ATOM 1579 O O . LEU A 1 191 ? -7.914 -10.966 2.328 1.00 88.38 191 LEU A O 1
ATOM 1583 N N . ILE A 1 192 ? -9.814 -9.864 1.764 1.00 87.88 192 ILE A N 1
ATOM 1584 C CA . ILE A 1 192 ? -10.641 -10.315 2.896 1.00 87.88 192 ILE A CA 1
ATOM 1585 C C . ILE A 1 192 ? -10.721 -11.843 2.931 1.00 87.88 192 ILE A C 1
ATOM 1587 O O . ILE A 1 192 ? -10.384 -12.461 3.934 1.00 87.88 192 ILE A O 1
ATOM 1591 N N . THR A 1 193 ? -11.099 -12.460 1.810 1.00 88.75 193 THR A N 1
ATOM 1592 C CA . THR A 1 193 ? -11.292 -13.920 1.717 1.00 88.75 193 THR A CA 1
ATOM 1593 C C . THR A 1 193 ? -9.995 -14.716 1.838 1.00 88.75 193 THR A C 1
ATOM 1595 O O . THR A 1 193 ? -10.019 -15.868 2.261 1.00 88.75 193 THR A O 1
ATOM 1598 N N . SER A 1 194 ? -8.855 -14.126 1.469 1.00 87.31 194 SER A N 1
ATOM 1599 C CA . SER A 1 194 ? -7.549 -14.774 1.621 1.00 87.31 194 SER A CA 1
ATOM 1600 C C . SER A 1 194 ? -7.011 -14.759 3.053 1.00 87.31 194 SER A C 1
ATOM 1602 O O . SER A 1 194 ? -6.022 -15.443 3.314 1.00 87.31 194 SER A O 1
ATOM 1604 N N . GLU A 1 195 ? -7.600 -13.941 3.936 1.00 85.31 195 GLU A N 1
ATOM 1605 C CA . GLU A 1 195 ? -7.202 -13.755 5.340 1.00 85.31 195 GLU A CA 1
ATOM 1606 C C . GLU A 1 195 ? -5.708 -13.418 5.535 1.00 85.31 195 GLU A C 1
ATOM 1608 O O . GLU A 1 195 ? -5.127 -13.620 6.601 1.00 85.31 195 GLU A O 1
ATOM 1613 N N . LYS A 1 196 ? -5.046 -12.873 4.504 1.00 88.12 196 LYS A N 1
ATOM 1614 C CA . LYS A 1 196 ? -3.623 -12.491 4.569 1.00 88.12 196 LYS A CA 1
ATOM 1615 C C . LYS A 1 196 ? -3.369 -11.270 5.447 1.00 88.12 196 LYS A C 1
ATOM 1617 O O . LYS A 1 196 ? -2.223 -11.024 5.824 1.00 88.12 196 LYS A O 1
ATOM 1622 N N . THR A 1 197 ? -4.407 -10.496 5.736 1.00 89.62 197 THR A N 1
ATOM 1623 C CA . THR A 1 197 ? -4.388 -9.357 6.650 1.00 89.62 197 THR A CA 1
ATOM 1624 C C . THR A 1 197 ? -5.672 -9.362 7.470 1.00 89.62 197 THR A C 1
ATOM 1626 O O . THR A 1 197 ? -6.702 -9.849 7.000 1.00 89.62 197 THR A O 1
ATOM 1629 N N . ASN A 1 198 ? -5.613 -8.874 8.709 1.00 89.88 198 ASN A N 1
ATOM 1630 C CA . ASN A 1 198 ? -6.811 -8.788 9.538 1.00 89.88 198 ASN A CA 1
ATOM 1631 C C . ASN A 1 198 ? -7.697 -7.610 9.069 1.00 89.88 198 ASN A C 1
ATOM 1633 O O . ASN A 1 198 ? -7.223 -6.667 8.430 1.00 89.88 198 ASN A O 1
ATOM 1637 N N . LEU A 1 199 ? -8.991 -7.661 9.392 1.00 93.06 199 LEU A N 1
ATOM 1638 C CA . LEU A 1 199 ? -9.958 -6.679 8.893 1.00 93.06 199 LEU A CA 1
ATOM 1639 C C . LEU A 1 199 ? -9.702 -5.265 9.432 1.00 93.06 199 LEU A C 1
ATOM 1641 O O . LEU A 1 199 ? -9.868 -4.300 8.695 1.00 93.06 199 LEU A O 1
ATOM 1645 N N . THR A 1 200 ? -9.274 -5.127 10.686 1.00 94.19 200 THR A N 1
ATOM 1646 C CA . THR A 1 200 ? -9.086 -3.811 11.314 1.00 94.19 200 THR A CA 1
ATOM 1647 C C . THR A 1 200 ? -7.840 -3.097 10.776 1.00 94.19 200 THR A C 1
ATOM 1649 O O . THR A 1 200 ? -7.891 -1.917 10.448 1.00 94.19 200 THR A O 1
ATOM 1652 N N . THR A 1 201 ? -6.739 -3.821 10.556 1.00 94.38 201 THR A N 1
ATOM 1653 C CA . THR A 1 201 ? -5.538 -3.351 9.849 1.00 94.38 201 THR A CA 1
ATOM 1654 C C . THR A 1 201 ? -5.870 -2.956 8.416 1.00 94.38 201 THR A C 1
ATOM 1656 O O . THR A 1 201 ? -5.454 -1.885 7.976 1.00 94.38 201 THR A O 1
ATOM 1659 N N . LEU A 1 202 ? -6.647 -3.778 7.700 1.00 95.25 202 LEU A N 1
ATOM 1660 C CA . LEU A 1 202 ? -7.107 -3.445 6.353 1.00 95.25 202 LEU A CA 1
ATOM 1661 C C . LEU A 1 202 ? -7.940 -2.154 6.355 1.00 95.25 202 LEU A C 1
ATOM 1663 O O . LEU A 1 202 ? -7.676 -1.264 5.554 1.00 95.25 202 LEU A O 1
ATOM 1667 N N . SER A 1 203 ? -8.887 -2.021 7.287 1.00 95.69 203 SER A N 1
ATOM 1668 C CA . SER A 1 203 ? -9.718 -0.821 7.442 1.00 95.69 203 SER A CA 1
ATOM 1669 C C . SER A 1 203 ? -8.885 0.429 7.725 1.00 95.69 203 SER A C 1
ATOM 1671 O O . SER A 1 203 ? -9.042 1.446 7.053 1.00 95.69 203 SER A O 1
ATOM 1673 N N . GLY A 1 204 ? -7.949 0.348 8.676 1.00 96.75 204 GLY A N 1
ATOM 1674 C CA . GLY A 1 204 ? -7.055 1.458 8.998 1.00 96.75 204 GLY A CA 1
ATOM 1675 C C . GLY A 1 204 ? -6.224 1.894 7.790 1.00 96.75 204 GLY A C 1
ATOM 1676 O O . GLY A 1 204 ? -6.145 3.084 7.492 1.00 96.75 204 GLY A O 1
ATOM 1677 N N . ALA A 1 205 ? -5.663 0.940 7.041 1.00 97.44 205 ALA A N 1
ATOM 1678 C CA . ALA A 1 205 ? -4.846 1.235 5.867 1.00 97.44 205 ALA A CA 1
ATOM 1679 C C . ALA A 1 205 ? -5.644 1.778 4.668 1.00 97.44 205 ALA A C 1
ATOM 1681 O O . ALA A 1 205 ? -5.079 2.499 3.848 1.00 97.44 205 ALA A O 1
ATOM 1682 N N . MET A 1 206 ? -6.934 1.455 4.551 1.00 97.31 206 MET A N 1
ATOM 1683 C CA . MET A 1 206 ? -7.793 1.972 3.478 1.00 97.31 206 MET A CA 1
ATOM 1684 C C . MET A 1 206 ? -8.372 3.359 3.775 1.00 97.31 206 MET A C 1
ATOM 1686 O O . MET A 1 206 ? -8.809 4.017 2.835 1.00 97.31 206 MET A O 1
ATOM 1690 N N . TYR A 1 207 ? -8.389 3.814 5.034 1.00 97.50 207 TYR A N 1
ATOM 1691 C CA . TYR A 1 207 ? -9.005 5.097 5.386 1.00 97.50 207 TYR A CA 1
ATOM 1692 C C . TYR A 1 207 ? -8.284 5.851 6.508 1.00 97.50 207 TYR A C 1
ATOM 1694 O O . TYR A 1 207 ? -7.643 6.871 6.260 1.00 97.50 207 TYR A O 1
ATOM 1702 N N . GLU A 1 208 ? -8.357 5.373 7.747 1.00 96.38 208 GLU A N 1
ATOM 1703 C CA . GLU A 1 208 ? -7.982 6.178 8.919 1.00 96.38 208 GLU A CA 1
ATOM 1704 C C . GLU A 1 208 ? -6.505 6.594 8.953 1.00 96.38 208 GLU A C 1
ATOM 1706 O O . GLU A 1 208 ? -6.167 7.693 9.402 1.00 96.38 208 GLU A O 1
ATOM 1711 N N . ASN A 1 209 ? -5.616 5.760 8.415 1.00 97.69 209 ASN A N 1
ATOM 1712 C CA . ASN A 1 209 ? -4.195 6.076 8.348 1.00 97.69 209 ASN A CA 1
ATOM 1713 C C . ASN A 1 209 ? -3.915 7.253 7.402 1.00 97.69 209 ASN A C 1
ATOM 1715 O O . ASN A 1 209 ? -3.009 8.032 7.686 1.00 97.69 209 ASN A O 1
ATOM 1719 N N . PHE A 1 210 ? -4.704 7.456 6.339 1.00 98.00 210 PHE A N 1
ATOM 1720 C CA . PHE A 1 210 ? -4.584 8.652 5.495 1.00 98.00 210 PHE A CA 1
ATOM 1721 C C . PHE A 1 210 ? -4.829 9.927 6.312 1.00 98.00 210 PHE A C 1
ATOM 1723 O O . PHE A 1 210 ? -4.017 10.857 6.279 1.00 98.00 210 PHE A O 1
ATOM 1730 N N . LEU A 1 211 ? -5.893 9.939 7.121 1.00 97.31 211 LEU A N 1
ATOM 1731 C CA . LEU A 1 211 ? -6.216 11.059 8.010 1.00 97.31 211 LEU A CA 1
ATOM 1732 C C . LEU A 1 211 ? -5.113 11.287 9.052 1.00 97.31 211 LEU A C 1
ATOM 1734 O O . LEU A 1 211 ? -4.691 12.423 9.271 1.00 97.31 211 LEU A O 1
ATOM 1738 N N . ALA A 1 212 ? -4.595 10.214 9.658 1.00 96.56 212 ALA A N 1
ATOM 1739 C CA . ALA A 1 212 ? -3.512 10.294 10.641 1.00 96.56 212 ALA A CA 1
ATOM 1740 C C . ALA A 1 212 ? -2.208 10.860 10.046 1.00 96.56 212 ALA A C 1
ATOM 1742 O O . ALA A 1 212 ? -1.461 11.571 10.727 1.00 96.56 212 ALA A O 1
ATOM 1743 N N . ILE A 1 213 ? -1.939 10.578 8.769 1.00 97.56 213 ILE A N 1
ATOM 1744 C CA . ILE A 1 213 ? -0.792 11.121 8.035 1.00 97.56 213 ILE A CA 1
ATOM 1745 C C . ILE A 1 213 ? -1.013 12.598 7.662 1.00 97.56 213 ILE A C 1
ATOM 1747 O O . ILE A 1 213 ? -0.041 13.353 7.579 1.00 97.56 213 ILE A O 1
ATOM 1751 N N . GLY A 1 214 ? -2.261 13.042 7.521 1.00 96.81 214 GLY A N 1
ATOM 1752 C CA . GLY A 1 214 ? -2.612 14.413 7.142 1.00 96.81 214 GLY A CA 1
ATOM 1753 C C . GLY A 1 214 ? -2.971 14.561 5.664 1.00 96.81 214 GLY A C 1
ATOM 1754 O O . GLY A 1 214 ? -2.657 15.584 5.055 1.00 96.81 214 GLY A O 1
ATOM 1755 N N . PHE A 1 215 ? -3.578 13.531 5.078 1.00 97.75 215 PHE A N 1
ATOM 1756 C CA . PHE A 1 215 ? -4.242 13.638 3.783 1.00 97.75 215 PHE A CA 1
ATOM 1757 C C . PHE A 1 215 ? -5.634 14.250 3.932 1.00 97.75 215 PHE A C 1
ATOM 1759 O O . PHE A 1 215 ? -6.330 14.024 4.924 1.00 97.75 215 PHE A O 1
ATOM 1766 N N . GLU A 1 216 ? -6.039 14.983 2.903 1.00 97.25 216 GLU A N 1
ATOM 1767 C CA . GLU A 1 216 ? -7.435 15.302 2.632 1.00 97.25 216 GLU A CA 1
ATOM 1768 C C . GLU A 1 216 ? -8.010 14.154 1.795 1.00 97.25 216 GLU A C 1
ATOM 1770 O O . GLU A 1 216 ? -7.398 13.743 0.807 1.00 97.25 216 GLU A O 1
ATOM 1775 N N . VAL A 1 217 ? -9.135 13.584 2.230 1.00 96.94 217 VAL A N 1
ATOM 1776 C CA . VAL A 1 217 ? -9.781 12.441 1.570 1.00 96.94 217 VAL A CA 1
ATOM 1777 C C . VAL A 1 217 ? -11.296 12.577 1.651 1.00 96.94 217 VAL A C 1
ATOM 1779 O O . VAL A 1 217 ? -11.828 13.052 2.660 1.00 96.94 217 VAL A O 1
ATOM 1782 N N . ASP A 1 218 ? -11.978 12.073 0.633 1.00 96.31 218 ASP A N 1
ATOM 1783 C CA . ASP A 1 218 ? -13.395 11.745 0.705 1.00 96.31 218 ASP A CA 1
ATOM 1784 C C . ASP A 1 218 ? -13.583 10.333 1.279 1.00 96.31 218 ASP A C 1
ATOM 1786 O O . ASP A 1 218 ? -12.668 9.504 1.307 1.00 96.31 218 ASP A O 1
ATOM 1790 N N . LYS A 1 219 ? -14.786 10.070 1.798 1.00 95.94 219 LYS A N 1
ATOM 1791 C CA . LYS A 1 219 ? -15.155 8.782 2.393 1.00 95.94 219 LYS A CA 1
ATOM 1792 C C . LYS A 1 219 ? -16.163 8.070 1.508 1.00 95.94 219 LYS A C 1
ATOM 1794 O O . LYS A 1 219 ? -17.277 8.561 1.319 1.00 95.94 219 LYS A O 1
ATOM 1799 N 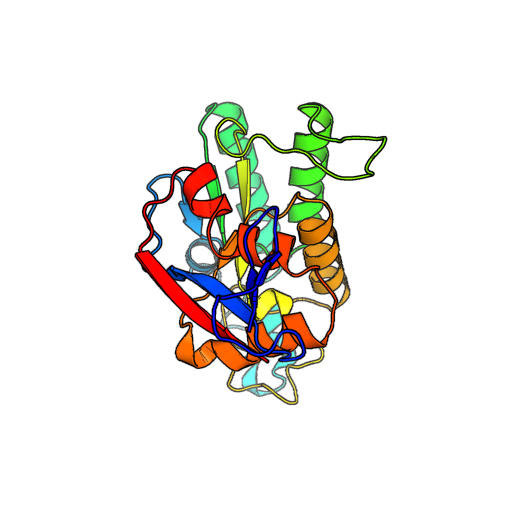N . GLN A 1 220 ? -15.806 6.877 1.050 1.00 95.75 220 GLN A N 1
ATOM 1800 C CA . GLN A 1 220 ? -16.722 5.959 0.392 1.00 95.75 220 GLN A CA 1
ATOM 1801 C C . GLN A 1 220 ? -16.964 4.730 1.269 1.00 95.75 220 GLN A C 1
ATOM 1803 O O . GLN A 1 220 ? -16.033 4.047 1.682 1.00 95.75 220 GLN A O 1
ATOM 1808 N N . GLU A 1 221 ? -18.232 4.413 1.500 1.00 95.12 221 GLU A N 1
ATOM 1809 C CA . GLU A 1 221 ? -18.648 3.199 2.198 1.00 95.12 221 GLU A CA 1
ATOM 1810 C C . GLU A 1 221 ? -18.776 2.022 1.220 1.00 95.12 221 GLU A C 1
ATOM 1812 O O . GLU A 1 221 ? -19.394 2.139 0.155 1.00 95.12 221 GLU A O 1
ATOM 1817 N N . LEU A 1 222 ? -18.204 0.870 1.578 1.00 93.44 222 LEU A N 1
ATOM 1818 C CA . LEU A 1 222 ? -18.237 -0.340 0.761 1.00 93.44 222 LEU A CA 1
ATOM 1819 C C . LEU A 1 222 ? -18.637 -1.569 1.575 1.00 93.44 222 LEU A C 1
ATOM 1821 O O . LEU A 1 222 ? -17.994 -1.917 2.562 1.00 93.44 222 LEU A O 1
ATOM 1825 N N . ILE A 1 223 ? -19.671 -2.270 1.102 1.00 92.94 223 ILE A N 1
ATOM 1826 C CA . ILE A 1 223 ? -20.112 -3.551 1.665 1.00 92.94 223 ILE A CA 1
ATOM 1827 C C . ILE A 1 223 ? -19.453 -4.710 0.903 1.00 92.94 223 ILE A C 1
ATOM 1829 O O . ILE A 1 223 ? -19.557 -4.801 -0.333 1.00 92.94 223 ILE A O 1
ATOM 1833 N N . LEU A 1 224 ? -18.804 -5.596 1.660 1.00 90.56 224 LEU A N 1
ATOM 1834 C CA . LEU A 1 224 ? -18.044 -6.768 1.211 1.00 90.56 224 LEU A CA 1
ATOM 1835 C C . LEU A 1 224 ? -18.502 -8.026 1.968 1.00 90.56 224 LEU A C 1
ATOM 1837 O O . LEU A 1 224 ? -19.051 -7.912 3.061 1.00 90.56 224 LEU A O 1
ATOM 1841 N N . SER A 1 225 ? -18.348 -9.213 1.373 1.00 83.44 225 SER A N 1
ATOM 1842 C CA . SER A 1 225 ? -18.834 -10.509 1.901 1.00 83.44 225 SER A CA 1
ATOM 1843 C C . SER A 1 225 ? -17.766 -11.585 1.863 1.00 83.44 225 SER A C 1
ATOM 1845 O O . SER A 1 225 ? -17.277 -11.854 0.749 1.00 83.44 225 SER A O 1
#